Protein AF-A0A1B9YKZ1-F1 (afdb_monomer_lite)

Radius of gyration: 21.87 Å; chains: 1; bounding box: 63×49×48 Å

Foldseek 3Di:
DDPPPVVVVLLVQLVVVCVVVVHDSQVSQQVVCVVQVHRGNVRVVVVVVVVDDDDPCSCPDSPPVVVPVPLQDDQPDWDWDWDDDPNWIWIWTQHPLKIWIDGDFKIWTDDLFPLDDIDIGGGDPPDLCVDPVSVVVSVVVRVVSSVSSNVVLDVLLDCQQQPQDPVQWHAQSPPGDIAQWKAFQPPRDIDGSNVCNNGVNADSPPRHHSVRIDRDNPVPPD

pLDDT: mean 83.3, std 17.06, range [26.33, 98.25]

Secondary structure (DSSP, 8-state):
-----HHHHHHHHHHHHHHHHT--HHHHHHHHHHHTT-SSHHHHHHHHHTT----TTSS--SS-------TT--TT--EEEEEEETTEEEEEEEETTEEEEEETTEEEEE-S-TTSPPEEEE-SSS-GGGSHHHHHHHHHHHHHHHHHHHHHHHHHH-HHHHS--TTS-EE-TTT--EESEEEETTT--EEEHHHHHHTTT--TTT---GGGEESS-GGG--

Structure (mmCIF, N/CA/C/O backbone):
data_AF-A0A1B9YKZ1-F1
#
_entry.id   AF-A0A1B9YKZ1-F1
#
loop_
_atom_site.group_PDB
_atom_site.id
_atom_site.type_symbol
_atom_site.label_atom_id
_atom_site.label_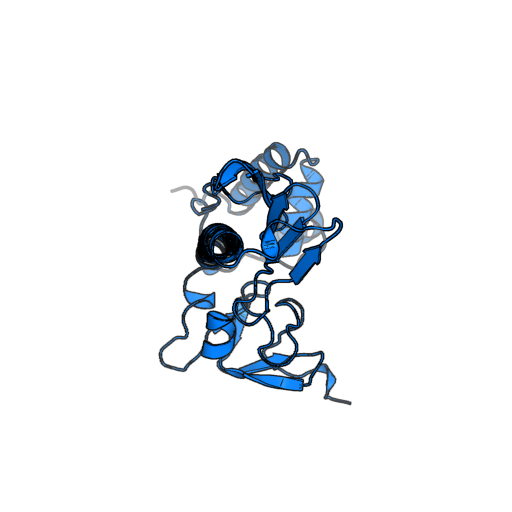alt_id
_atom_site.label_comp_id
_atom_site.label_asym_id
_atom_site.label_entity_id
_atom_site.label_seq_id
_atom_site.pdbx_PDB_ins_code
_atom_site.Cartn_x
_atom_site.Cartn_y
_atom_site.Cartn_z
_atom_site.occupancy
_atom_site.B_iso_or_equiv
_atom_site.auth_seq_id
_atom_site.auth_comp_id
_atom_site.auth_asym_id
_atom_site.auth_atom_id
_atom_site.pdbx_PDB_model_num
ATOM 1 N N . MET A 1 1 ? 38.063 23.589 -12.773 1.00 26.33 1 MET A N 1
ATOM 2 C CA . MET A 1 1 ? 36.797 22.889 -13.074 1.00 26.33 1 MET A CA 1
ATOM 3 C C . MET A 1 1 ? 36.966 21.461 -12.601 1.00 26.33 1 MET A C 1
ATOM 5 O O . MET A 1 1 ? 37.478 20.626 -13.330 1.00 26.33 1 MET A O 1
ATOM 9 N N . THR A 1 2 ? 36.738 21.237 -11.313 1.00 31.12 2 THR A N 1
ATOM 10 C CA . THR A 1 2 ? 37.062 19.976 -10.645 1.00 31.12 2 THR A CA 1
ATOM 11 C C . THR A 1 2 ? 35.900 19.015 -10.807 1.00 31.12 2 THR A C 1
ATOM 13 O O . THR A 1 2 ? 34.823 19.263 -10.279 1.00 31.12 2 THR A O 1
ATOM 16 N N . ILE A 1 3 ? 36.143 17.939 -11.555 1.00 39.84 3 ILE A N 1
ATOM 17 C CA . ILE A 1 3 ? 35.373 16.697 -11.507 1.00 39.84 3 ILE A CA 1
ATOM 18 C C . ILE A 1 3 ? 35.440 16.240 -10.049 1.00 39.84 3 ILE A C 1
ATOM 20 O O . ILE A 1 3 ? 36.450 15.697 -9.600 1.00 39.84 3 ILE A O 1
ATOM 24 N N . GLN A 1 4 ? 34.419 16.598 -9.276 1.00 47.41 4 GLN A N 1
ATOM 25 C CA . GLN A 1 4 ? 34.206 16.075 -7.938 1.00 47.41 4 GLN A CA 1
ATOM 26 C C . GLN A 1 4 ? 34.069 14.557 -8.125 1.00 47.41 4 GLN A C 1
ATOM 28 O O . GLN A 1 4 ? 33.213 14.097 -8.871 1.00 47.41 4 GLN A O 1
ATOM 33 N N . ASN A 1 5 ? 35.010 13.795 -7.580 1.00 70.38 5 ASN A N 1
ATOM 34 C CA . ASN A 1 5 ? 35.135 12.363 -7.825 1.00 70.38 5 ASN A CA 1
ATOM 35 C C . ASN A 1 5 ? 33.859 11.657 -7.324 1.00 70.38 5 ASN A C 1
ATOM 37 O O . ASN A 1 5 ? 33.583 11.717 -6.130 1.00 70.38 5 ASN A O 1
ATOM 41 N N . GLU A 1 6 ? 33.082 11.002 -8.193 1.00 71.75 6 GLU A N 1
ATOM 42 C CA . GLU A 1 6 ? 31.818 10.306 -7.839 1.00 71.75 6 GLU A CA 1
ATOM 43 C C . GLU A 1 6 ? 32.036 9.299 -6.690 1.00 71.75 6 GLU A C 1
ATOM 45 O O . GLU A 1 6 ? 31.176 9.044 -5.847 1.00 71.75 6 GLU A O 1
ATOM 50 N N . LEU A 1 7 ? 33.260 8.783 -6.579 1.00 78.75 7 LEU A N 1
ATOM 51 C CA . LEU A 1 7 ? 33.681 7.916 -5.491 1.00 78.75 7 LEU A CA 1
ATOM 52 C C . LEU A 1 7 ? 33.741 8.628 -4.124 1.00 78.75 7 LEU A C 1
ATOM 54 O O . LEU A 1 7 ? 33.480 8.014 -3.085 1.00 78.75 7 LEU A O 1
ATOM 58 N N . ASP A 1 8 ? 34.062 9.921 -4.098 1.00 77.69 8 ASP A N 1
ATOM 59 C CA . ASP A 1 8 ? 33.980 10.745 -2.891 1.00 77.69 8 ASP A CA 1
ATOM 60 C C . ASP A 1 8 ? 32.525 11.036 -2.504 1.00 77.69 8 ASP A C 1
ATOM 62 O O . ASP A 1 8 ? 32.216 11.090 -1.310 1.00 77.69 8 ASP A O 1
ATOM 66 N N . GLU A 1 9 ? 31.611 11.118 -3.473 1.00 75.56 9 GLU A N 1
ATOM 67 C CA . GLU A 1 9 ? 30.173 11.224 -3.202 1.00 75.56 9 GLU A CA 1
ATOM 68 C C . GLU A 1 9 ? 29.639 9.956 -2.531 1.00 75.56 9 GLU A C 1
ATOM 70 O O . GLU A 1 9 ? 28.981 10.047 -1.491 1.00 75.56 9 GLU A O 1
ATOM 75 N N . PHE A 1 10 ? 30.023 8.768 -3.014 1.00 78.75 10 PHE A N 1
ATOM 76 C CA . PHE A 1 10 ? 29.700 7.502 -2.343 1.00 78.75 10 PHE A CA 1
ATOM 77 C C . PHE A 1 10 ? 30.217 7.455 -0.900 1.00 78.75 10 PHE A C 1
ATOM 79 O O . PHE A 1 10 ? 29.511 7.013 0.010 1.00 78.75 10 PHE A O 1
ATOM 86 N N . ARG A 1 11 ? 31.426 7.967 -0.639 1.00 82.81 11 ARG A N 1
ATOM 87 C CA . ARG A 1 11 ? 31.975 8.033 0.727 1.00 82.81 11 ARG A CA 1
ATOM 88 C C . ARG A 1 11 ? 31.191 8.991 1.617 1.00 82.81 11 ARG A C 1
ATOM 90 O O . ARG A 1 11 ? 30.938 8.675 2.782 1.00 82.81 11 ARG A O 1
ATOM 97 N N . ILE A 1 12 ? 30.813 10.160 1.103 1.00 78.81 12 ILE A N 1
ATOM 98 C CA . ILE A 1 12 ? 29.974 11.119 1.834 1.00 78.81 12 ILE A CA 1
ATOM 99 C C . ILE A 1 12 ? 28.611 10.488 2.141 1.00 78.81 12 ILE A C 1
ATOM 101 O O . ILE A 1 12 ? 28.133 10.591 3.275 1.00 78.81 12 ILE A O 1
ATOM 105 N N . PHE A 1 13 ? 28.028 9.772 1.181 1.00 76.50 13 PHE A N 1
ATOM 106 C CA . PHE A 1 13 ? 26.761 9.070 1.349 1.00 76.50 13 PHE A CA 1
ATOM 107 C C . PHE A 1 13 ? 26.850 7.976 2.421 1.00 76.50 13 PHE A C 1
ATOM 109 O O . PHE A 1 13 ? 26.060 7.989 3.365 1.00 76.50 13 PHE A O 1
ATOM 116 N N . ALA A 1 14 ? 27.879 7.124 2.393 1.00 77.12 14 ALA A N 1
ATOM 117 C CA . ALA A 1 14 ? 28.092 6.123 3.439 1.00 77.12 14 ALA A CA 1
ATOM 118 C C . ALA A 1 14 ? 28.247 6.739 4.836 1.00 77.12 14 ALA A C 1
ATOM 120 O O . ALA A 1 14 ? 27.839 6.134 5.827 1.00 77.12 14 ALA A O 1
ATOM 121 N N . LYS A 1 15 ? 28.835 7.940 4.958 1.00 78.25 15 LYS A N 1
ATOM 122 C CA . LYS A 1 15 ? 28.921 8.640 6.254 1.00 78.25 15 LYS A CA 1
ATOM 123 C C . LYS A 1 15 ? 27.542 9.075 6.743 1.00 78.25 15 LYS A C 1
ATOM 125 O O . LYS A 1 15 ? 27.259 8.944 7.932 1.00 78.25 15 LYS A O 1
ATOM 130 N N . ARG A 1 16 ? 26.690 9.589 5.852 1.00 74.62 16 ARG A N 1
ATOM 131 C CA . ARG A 1 16 ? 25.313 9.986 6.190 1.00 74.62 16 ARG A CA 1
ATOM 132 C C . ARG A 1 16 ? 24.465 8.768 6.564 1.00 74.62 16 ARG A C 1
ATOM 134 O O . ARG A 1 16 ? 23.841 8.783 7.621 1.00 74.62 16 ARG A O 1
ATOM 141 N N . LEU A 1 17 ? 24.524 7.704 5.763 1.00 70.56 17 LEU A N 1
ATOM 142 C CA . LEU A 1 17 ? 23.815 6.444 6.003 1.00 70.56 17 LEU A CA 1
ATOM 143 C C . LEU A 1 17 ? 24.227 5.806 7.340 1.00 70.56 17 LEU A C 1
ATOM 145 O O . LEU A 1 17 ? 23.373 5.456 8.148 1.00 70.56 17 LEU A O 1
ATOM 149 N N . SER A 1 18 ? 25.535 5.750 7.614 1.00 74.25 18 SER A N 1
ATOM 150 C CA . SER A 1 18 ? 26.086 5.252 8.881 1.00 74.25 18 SER A CA 1
ATOM 151 C C . SER A 1 18 ? 25.550 6.006 10.097 1.00 74.25 18 SER A C 1
ATOM 153 O O . SER A 1 18 ? 25.137 5.382 11.069 1.00 74.25 18 SER A O 1
ATOM 155 N N . ARG A 1 19 ? 25.494 7.343 10.035 1.00 70.31 19 ARG A N 1
ATOM 156 C CA . ARG A 1 19 ? 24.955 8.168 11.129 1.00 70.31 19 ARG A CA 1
ATOM 157 C C . ARG A 1 19 ? 23.455 7.973 11.317 1.00 70.31 19 ARG A C 1
ATOM 159 O O . ARG A 1 19 ? 23.006 7.875 12.452 1.00 70.31 19 ARG A O 1
ATOM 166 N N . LYS A 1 20 ? 22.699 7.923 10.218 1.00 68.06 20 LYS A N 1
ATOM 167 C CA . LYS A 1 20 ? 21.236 7.804 10.241 1.00 68.06 20 LYS A CA 1
ATOM 168 C C . LYS A 1 20 ? 20.777 6.464 10.814 1.00 68.06 20 LYS A C 1
ATOM 170 O O . LYS A 1 20 ? 19.874 6.444 11.637 1.00 68.06 20 LYS A O 1
ATOM 175 N N . HIS A 1 21 ? 21.414 5.372 10.400 1.00 62.75 21 HIS A N 1
ATOM 176 C CA . HIS A 1 21 ? 21.014 4.012 10.778 1.00 62.75 21 HIS A CA 1
ATOM 177 C C . HIS A 1 21 ? 21.855 3.419 11.915 1.00 62.75 21 HIS A C 1
ATOM 179 O O . HIS A 1 21 ? 21.726 2.240 12.214 1.00 62.75 21 HIS A O 1
ATOM 185 N N . GLN A 1 22 ? 22.750 4.209 12.520 1.00 79.38 22 GLN A N 1
ATOM 186 C CA . GLN A 1 22 ? 23.675 3.766 13.573 1.00 79.38 22 GLN A CA 1
ATOM 187 C C . GLN A 1 22 ? 24.490 2.506 13.212 1.00 79.38 22 GLN A C 1
ATOM 189 O O . GLN A 1 22 ? 24.912 1.746 14.081 1.00 79.38 22 GLN A O 1
ATOM 194 N N . ILE A 1 23 ? 24.760 2.298 11.921 1.00 71.94 23 ILE A N 1
ATOM 195 C CA . ILE A 1 23 ? 25.585 1.191 11.419 1.00 71.94 23 ILE A CA 1
ATOM 196 C C . ILE A 1 23 ? 27.037 1.629 11.259 1.00 71.94 23 ILE A C 1
ATOM 198 O O . ILE A 1 23 ? 27.337 2.819 11.101 1.00 71.94 23 ILE A O 1
ATOM 202 N N . ARG A 1 24 ? 27.973 0.674 11.249 1.00 84.75 24 ARG A N 1
ATOM 203 C CA . ARG A 1 24 ? 29.390 0.998 11.048 1.00 84.75 24 ARG A CA 1
ATOM 204 C C . ARG A 1 24 ? 29.579 1.534 9.630 1.00 84.75 24 ARG A C 1
ATOM 206 O O . ARG A 1 24 ? 28.964 1.071 8.676 1.00 84.75 24 ARG A O 1
ATOM 213 N N . HIS A 1 25 ? 30.479 2.500 9.477 1.00 83.44 25 HIS A N 1
ATOM 214 C CA . HIS A 1 25 ? 30.706 3.154 8.187 1.00 83.44 25 HIS A CA 1
ATOM 215 C C . HIS A 1 25 ? 31.107 2.182 7.063 1.00 83.44 25 HIS A C 1
ATOM 217 O O . HIS A 1 25 ? 30.741 2.404 5.914 1.00 83.44 25 HIS A O 1
ATOM 223 N N . HIS A 1 26 ? 31.809 1.090 7.381 1.00 84.12 26 HIS A N 1
ATOM 224 C CA . HIS A 1 26 ? 32.141 0.072 6.382 1.00 84.12 26 HIS A CA 1
ATOM 225 C C . HIS A 1 26 ? 30.919 -0.735 5.923 1.00 84.12 26 HIS A C 1
ATOM 227 O O . HIS A 1 26 ? 30.807 -1.000 4.732 1.00 84.12 26 HIS A O 1
ATOM 233 N N . ASP A 1 27 ? 29.977 -1.046 6.822 1.00 73.94 27 ASP A N 1
ATOM 234 C CA . ASP A 1 27 ? 28.722 -1.714 6.456 1.00 73.94 27 ASP A CA 1
ATOM 235 C C . ASP A 1 27 ? 27.918 -0.814 5.499 1.00 73.94 27 ASP A C 1
ATOM 237 O O . ASP A 1 27 ? 27.389 -1.270 4.488 1.00 73.94 27 ASP A O 1
ATOM 241 N N . ALA A 1 28 ? 27.906 0.498 5.763 1.00 75.31 28 ALA A N 1
ATOM 242 C CA . ALA A 1 28 ? 27.285 1.484 4.882 1.00 75.31 28 ALA A CA 1
ATOM 243 C C . ALA A 1 28 ? 27.942 1.548 3.489 1.00 75.31 28 ALA A C 1
ATOM 245 O O . ALA A 1 28 ? 27.244 1.701 2.490 1.00 75.31 28 ALA A O 1
ATOM 246 N N . LEU A 1 29 ? 29.269 1.409 3.401 1.00 84.50 29 LEU A N 1
ATOM 247 C CA . LEU A 1 29 ? 29.986 1.344 2.121 1.00 84.50 29 LEU A CA 1
ATOM 248 C C . LEU A 1 29 ? 29.679 0.051 1.349 1.00 84.50 29 LEU A C 1
ATOM 250 O O . LEU A 1 29 ? 29.558 0.080 0.124 1.00 84.50 29 LEU A O 1
ATOM 254 N N . ASP A 1 30 ? 29.520 -1.072 2.047 1.00 81.38 30 ASP A N 1
ATOM 255 C CA . ASP A 1 30 ? 29.166 -2.350 1.426 1.00 81.38 30 ASP A CA 1
ATOM 256 C C . ASP A 1 30 ? 27.731 -2.357 0.889 1.00 81.38 30 ASP A C 1
ATOM 258 O O . ASP A 1 30 ? 27.485 -2.922 -0.176 1.00 81.38 30 ASP A O 1
ATOM 262 N N . ILE A 1 31 ? 26.796 -1.681 1.566 1.00 77.31 31 ILE A N 1
ATOM 263 C CA . ILE A 1 31 ? 25.427 -1.478 1.066 1.00 77.31 31 ILE A CA 1
ATOM 264 C C . ILE A 1 31 ? 25.449 -0.748 -0.282 1.00 77.31 31 ILE A C 1
ATOM 266 O O . ILE A 1 31 ? 24.836 -1.216 -1.241 1.00 77.31 31 ILE A O 1
ATOM 270 N N . ILE A 1 32 ? 26.204 0.351 -0.381 1.00 81.44 32 ILE A N 1
ATOM 271 C CA . ILE A 1 32 ? 26.357 1.111 -1.634 1.00 81.44 32 ILE A CA 1
ATOM 272 C C . ILE A 1 32 ? 26.945 0.229 -2.731 1.00 81.44 32 ILE A C 1
ATOM 274 O O . ILE A 1 32 ? 26.461 0.231 -3.860 1.00 81.44 32 ILE A O 1
ATOM 278 N N . ALA A 1 33 ? 27.980 -0.547 -2.401 1.00 81.25 33 ALA A N 1
ATOM 279 C CA . ALA A 1 33 ? 28.619 -1.427 -3.366 1.00 81.25 33 ALA A CA 1
ATOM 280 C C . ALA A 1 33 ? 27.630 -2.444 -3.948 1.00 81.25 33 ALA A C 1
ATOM 282 O O . ALA A 1 33 ? 27.581 -2.612 -5.165 1.00 81.25 33 ALA A O 1
ATOM 283 N N . ARG A 1 34 ? 26.795 -3.053 -3.098 1.00 78.94 34 ARG A N 1
ATOM 284 C CA . ARG A 1 34 ? 25.776 -4.030 -3.516 1.00 78.94 34 ARG A CA 1
ATOM 285 C C . ARG A 1 34 ? 24.695 -3.413 -4.387 1.00 78.94 34 ARG A C 1
ATOM 287 O O . ARG A 1 34 ? 24.308 -4.029 -5.373 1.00 78.94 34 ARG A O 1
ATOM 294 N N . GLN A 1 35 ? 24.265 -2.190 -4.078 1.00 75.56 35 GLN A N 1
ATOM 295 C CA . GLN A 1 35 ? 23.324 -1.445 -4.923 1.00 75.56 35 GLN A CA 1
ATOM 296 C C . GLN A 1 35 ? 23.880 -1.180 -6.327 1.00 75.56 35 GLN A C 1
ATOM 298 O O . GLN A 1 35 ? 23.115 -1.116 -7.282 1.00 75.56 35 GLN A O 1
ATOM 303 N N . LYS A 1 36 ? 25.205 -1.072 -6.464 1.00 79.00 36 LYS A N 1
ATOM 304 C CA . LYS A 1 36 ? 25.900 -0.940 -7.753 1.00 79.00 36 LYS A CA 1
ATOM 305 C C . LYS A 1 36 ? 26.356 -2.282 -8.343 1.00 79.00 36 LYS A C 1
ATOM 307 O O . LYS A 1 36 ? 27.193 -2.310 -9.236 1.00 79.00 36 LYS A O 1
ATOM 312 N N . GLY A 1 37 ? 25.830 -3.403 -7.846 1.00 79.94 37 GLY A N 1
ATOM 313 C CA . GLY A 1 37 ? 26.121 -4.739 -8.375 1.00 79.94 37 GLY A CA 1
ATOM 314 C C . GLY A 1 37 ? 27.470 -5.328 -7.946 1.00 79.94 37 GLY A C 1
ATOM 315 O O . GLY A 1 37 ? 27.906 -6.333 -8.504 1.00 79.94 37 GLY A O 1
ATOM 316 N N . HIS A 1 38 ? 28.141 -4.747 -6.947 1.00 84.94 38 HIS A N 1
ATOM 317 C CA . HIS A 1 38 ? 29.410 -5.242 -6.412 1.00 84.94 38 HIS A CA 1
ATOM 318 C C . HIS A 1 38 ? 29.236 -5.894 -5.029 1.00 84.94 38 HIS A C 1
ATOM 320 O O . HIS A 1 38 ? 28.499 -5.390 -4.189 1.00 84.94 38 HIS A O 1
ATOM 326 N N . PRO A 1 39 ? 29.958 -6.981 -4.709 1.00 82.31 39 PRO A N 1
ATOM 327 C CA . PRO A 1 39 ? 29.724 -7.735 -3.470 1.00 82.31 39 PRO A CA 1
ATOM 328 C C . PRO A 1 39 ? 30.046 -6.956 -2.177 1.00 82.31 39 PRO A C 1
ATOM 330 O O . PRO A 1 39 ? 29.414 -7.184 -1.142 1.00 82.31 39 PRO A O 1
ATOM 333 N N . HIS A 1 40 ? 31.032 -6.055 -2.228 1.00 89.75 40 HIS A N 1
ATOM 334 C CA . HIS A 1 40 ? 31.483 -5.214 -1.113 1.00 89.75 40 HIS A CA 1
ATOM 335 C C . HIS A 1 40 ? 32.314 -4.029 -1.637 1.00 89.75 40 HIS A C 1
ATOM 337 O O . HIS A 1 40 ? 32.805 -4.053 -2.771 1.00 89.75 40 HIS A O 1
ATOM 343 N N . TRP A 1 41 ? 32.559 -3.018 -0.802 1.00 90.56 41 TRP A N 1
ATOM 344 C CA . TRP A 1 41 ? 33.227 -1.765 -1.175 1.00 90.56 41 TRP A CA 1
ATOM 345 C C . TRP A 1 41 ? 34.582 -1.972 -1.855 1.00 90.56 41 TRP A C 1
ATOM 347 O O . TRP A 1 41 ? 34.890 -1.344 -2.864 1.00 90.56 41 TRP A O 1
ATOM 357 N N . LYS A 1 42 ? 35.387 -2.923 -1.368 1.00 93.38 42 LYS A N 1
ATOM 358 C CA . LYS A 1 42 ? 36.687 -3.246 -1.983 1.00 93.38 42 LYS A CA 1
ATOM 359 C C . LYS A 1 42 ? 36.567 -3.764 -3.428 1.00 93.38 42 LYS A C 1
ATOM 361 O O . LYS A 1 42 ? 37.468 -3.528 -4.226 1.00 93.38 42 LYS A O 1
ATOM 366 N N . ALA A 1 43 ? 35.483 -4.464 -3.768 1.00 91.19 43 ALA A N 1
ATOM 367 C CA . ALA A 1 43 ? 35.250 -4.953 -5.125 1.00 91.19 43 ALA A CA 1
ATOM 368 C C . ALA A 1 43 ? 34.817 -3.812 -6.051 1.00 91.19 43 ALA A C 1
ATOM 370 O O . ALA A 1 43 ? 35.303 -3.749 -7.175 1.00 91.19 43 ALA A O 1
ATOM 371 N N . LEU A 1 44 ? 34.003 -2.877 -5.546 1.00 89.19 44 LEU A N 1
ATOM 372 C CA . LEU A 1 44 ? 33.664 -1.638 -6.251 1.00 89.19 44 LEU A CA 1
ATOM 373 C C . LEU A 1 44 ? 34.913 -0.788 -6.506 1.00 89.19 44 LEU A C 1
ATOM 375 O O . LEU A 1 44 ? 35.140 -0.379 -7.634 1.00 89.19 44 LEU A O 1
ATOM 379 N N . MET A 1 45 ? 35.770 -0.585 -5.500 1.00 92.06 45 MET A N 1
ATOM 380 C CA . MET A 1 45 ? 37.046 0.131 -5.667 1.00 92.06 45 MET A CA 1
ATOM 381 C C . MET A 1 45 ? 37.926 -0.518 -6.746 1.00 92.06 45 MET A C 1
ATOM 383 O O . MET A 1 45 ? 38.475 0.171 -7.596 1.00 92.06 45 MET A O 1
ATOM 387 N N . LYS A 1 46 ? 38.024 -1.854 -6.757 1.00 92.31 46 LYS A N 1
ATOM 388 C CA . LYS A 1 46 ? 38.782 -2.578 -7.786 1.00 92.31 46 LYS A CA 1
ATOM 389 C C . LYS A 1 46 ? 38.168 -2.402 -9.178 1.00 92.31 46 LYS A C 1
ATOM 391 O O . LYS A 1 46 ? 38.907 -2.218 -10.137 1.00 92.31 46 LYS A O 1
ATOM 396 N N . ALA A 1 47 ? 36.842 -2.463 -9.294 1.00 88.94 47 ALA A N 1
ATOM 397 C CA . ALA A 1 47 ? 36.148 -2.222 -10.555 1.00 88.94 47 ALA A CA 1
ATOM 398 C C . ALA A 1 47 ? 36.356 -0.776 -11.034 1.00 88.94 47 ALA A C 1
ATOM 400 O O . ALA A 1 47 ? 36.630 -0.547 -12.210 1.00 88.94 47 ALA A O 1
ATOM 401 N N . TRP A 1 48 ? 36.312 0.188 -10.114 1.00 89.50 48 TRP A N 1
ATOM 402 C CA . TRP A 1 48 ? 36.599 1.595 -10.375 1.00 89.50 48 TRP A CA 1
ATOM 403 C C . TRP A 1 48 ? 38.010 1.799 -10.939 1.00 89.50 48 TRP A C 1
ATOM 405 O O . TRP A 1 48 ? 38.182 2.484 -11.952 1.00 89.50 48 TRP A O 1
ATOM 415 N N . ASP A 1 49 ? 39.015 1.160 -10.334 1.00 89.00 49 ASP A N 1
ATOM 416 C CA . ASP A 1 49 ? 40.397 1.172 -10.828 1.00 89.00 49 ASP A CA 1
ATOM 417 C C . ASP A 1 49 ? 40.520 0.502 -12.211 1.00 89.00 49 ASP A C 1
ATOM 419 O O . ASP A 1 49 ? 41.378 0.870 -13.011 1.00 89.00 49 ASP A O 1
ATOM 423 N N . GLN A 1 50 ? 39.631 -0.446 -12.523 1.00 91.06 50 GLN A N 1
ATOM 424 C CA . GLN A 1 50 ? 39.523 -1.120 -13.823 1.00 91.06 50 GLN A CA 1
ATOM 425 C C . GLN A 1 50 ? 38.693 -0.340 -14.858 1.00 91.06 50 GLN A C 1
ATOM 427 O O . GLN A 1 50 ? 38.453 -0.842 -15.953 1.00 91.06 50 GLN A O 1
ATOM 432 N N . GLY A 1 51 ? 38.280 0.890 -14.539 1.00 85.38 51 GLY A N 1
ATOM 433 C CA . GLY A 1 51 ? 37.574 1.778 -15.463 1.00 85.38 51 GLY A CA 1
ATOM 434 C C . GLY A 1 51 ? 36.051 1.691 -15.397 1.00 85.38 51 GLY A C 1
ATOM 435 O O . GLY A 1 51 ? 35.390 2.403 -16.148 1.00 85.38 51 GLY A O 1
ATOM 436 N N . TRP A 1 52 ? 35.484 0.887 -14.491 1.00 88.56 52 TRP A N 1
ATOM 437 C CA . TRP A 1 52 ? 34.049 0.936 -14.218 1.00 88.56 52 TRP A CA 1
ATOM 438 C C . TRP A 1 52 ? 33.669 2.325 -13.704 1.00 88.56 52 TRP A C 1
ATOM 440 O O . TRP A 1 52 ? 34.330 2.877 -12.818 1.00 88.56 52 TRP A O 1
ATOM 450 N N . ARG A 1 53 ? 32.599 2.887 -14.252 1.00 84.50 53 ARG A N 1
ATOM 451 C CA . ARG A 1 53 ? 31.971 4.116 -13.775 1.00 84.50 53 ARG A CA 1
ATOM 452 C C . ARG A 1 53 ? 30.474 3.851 -13.631 1.00 84.50 53 ARG A C 1
ATOM 454 O O . ARG A 1 53 ? 29.954 3.032 -14.390 1.00 84.50 53 ARG A O 1
ATOM 461 N N . PRO A 1 54 ? 29.803 4.480 -12.656 1.00 74.12 54 PRO A N 1
ATOM 462 C CA . PRO A 1 54 ? 28.350 4.417 -12.567 1.00 74.12 54 PRO A CA 1
ATOM 463 C C . PRO A 1 54 ? 27.720 4.971 -13.854 1.00 74.12 54 PRO A C 1
ATOM 465 O O . PRO A 1 54 ? 28.302 5.841 -14.504 1.00 74.12 54 PRO A O 1
ATOM 468 N N . GLU A 1 55 ? 26.538 4.483 -14.230 1.00 65.50 55 GLU A N 1
ATOM 469 C CA . GLU A 1 55 ? 25.810 5.055 -15.365 1.00 65.50 55 GLU A CA 1
ATOM 470 C C . GLU A 1 55 ? 25.438 6.531 -15.095 1.00 65.50 55 GLU A C 1
ATOM 472 O O . GLU A 1 55 ? 25.234 6.927 -13.947 1.00 65.50 55 GLU A O 1
ATOM 477 N N . PRO A 1 56 ? 25.273 7.392 -16.112 1.00 54.81 56 PRO A N 1
ATOM 478 C CA . PRO A 1 56 ? 24.916 8.800 -15.895 1.00 54.81 56 PRO A CA 1
ATOM 479 C C . PRO A 1 56 ? 23.603 9.001 -15.114 1.00 54.81 56 PRO A C 1
ATOM 481 O O . PRO A 1 56 ? 23.429 10.01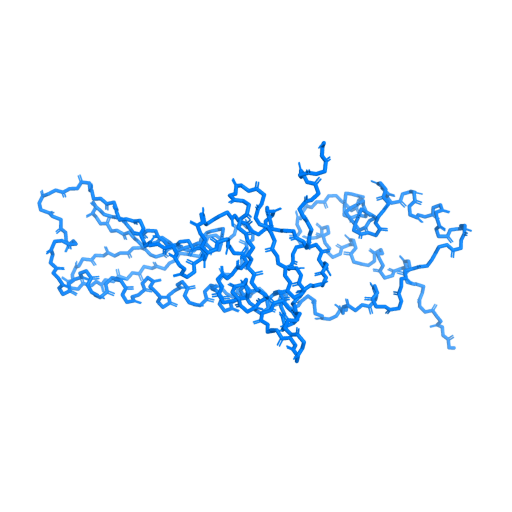1 -14.439 1.00 54.81 56 PRO A O 1
ATOM 484 N N . TRP A 1 57 ? 22.685 8.029 -15.177 1.00 50.47 57 TRP A N 1
ATOM 485 C CA . TRP A 1 57 ? 21.448 7.989 -14.386 1.00 50.47 57 TRP A CA 1
ATOM 486 C C . TRP A 1 57 ? 21.586 7.241 -13.049 1.00 50.47 57 TRP A C 1
ATOM 488 O O . TRP A 1 57 ? 20.666 7.273 -12.237 1.00 50.47 57 TRP A O 1
ATOM 498 N N . ASP A 1 58 ? 22.721 6.582 -12.790 1.00 50.50 58 ASP A N 1
ATOM 499 C CA . ASP A 1 58 ? 23.079 6.059 -11.463 1.00 50.50 58 ASP A CA 1
ATOM 500 C C . ASP A 1 58 ? 23.465 7.175 -10.481 1.00 50.50 58 ASP A C 1
ATOM 502 O O . ASP A 1 58 ? 23.599 6.901 -9.279 1.00 50.50 58 ASP A O 1
ATOM 506 N N . VAL A 1 59 ? 23.632 8.398 -11.001 1.00 51.03 59 VAL A N 1
ATOM 507 C CA . VAL A 1 59 ? 23.850 9.657 -10.282 1.00 51.03 59 VAL A CA 1
ATOM 508 C C . VAL A 1 59 ? 22.588 10.534 -10.382 1.00 51.03 59 VAL A C 1
ATOM 510 O O . VAL A 1 59 ? 22.612 11.655 -10.875 1.00 51.03 59 VAL A O 1
ATOM 513 N N . VAL A 1 60 ? 21.440 10.013 -9.945 1.00 40.44 60 VAL A N 1
ATOM 514 C CA . VAL A 1 60 ? 20.188 10.772 -9.746 1.00 40.44 60 VAL A CA 1
ATOM 515 C C . VAL A 1 60 ? 19.557 10.222 -8.460 1.00 40.44 60 VAL A C 1
ATOM 517 O O . VAL A 1 60 ? 19.382 9.015 -8.355 1.00 40.44 60 VAL A O 1
ATOM 520 N N . ASP A 1 61 ? 19.241 10.963 -7.401 1.00 45.06 61 ASP A N 1
ATOM 521 C CA . ASP A 1 61 ? 19.273 12.392 -7.102 1.00 45.06 61 ASP A CA 1
ATOM 522 C C . ASP A 1 61 ? 19.772 12.534 -5.645 1.00 45.06 61 ASP A C 1
ATOM 524 O O . ASP A 1 61 ? 19.228 11.962 -4.699 1.00 45.06 61 ASP A O 1
ATOM 528 N N . ILE A 1 62 ? 20.872 13.267 -5.477 1.00 47.03 62 ILE A N 1
ATOM 529 C CA . ILE A 1 62 ? 21.639 13.410 -4.229 1.00 47.03 62 ILE A CA 1
ATOM 530 C C . ILE A 1 62 ? 20.963 14.414 -3.262 1.00 47.03 62 ILE A C 1
ATOM 532 O O . ILE A 1 62 ? 21.388 14.551 -2.109 1.00 47.03 62 ILE A O 1
ATOM 536 N N . ASN A 1 63 ? 19.871 15.060 -3.691 1.00 38.56 63 ASN A N 1
ATOM 537 C CA . ASN A 1 63 ? 18.955 15.839 -2.855 1.00 38.56 63 ASN A CA 1
ATOM 538 C C . ASN A 1 63 ? 17.568 15.197 -2.687 1.00 38.56 63 ASN A C 1
ATOM 540 O O . ASN A 1 63 ? 16.860 15.573 -1.755 1.00 38.56 63 ASN A O 1
ATOM 544 N N . GLU A 1 64 ? 17.208 14.188 -3.480 1.00 40.84 64 GLU A N 1
ATOM 545 C CA . GLU A 1 64 ? 16.010 13.372 -3.255 1.00 40.84 64 GLU A CA 1
ATOM 546 C C . GLU A 1 64 ? 16.329 12.048 -2.543 1.00 40.84 64 GLU A C 1
ATOM 548 O O . GLU A 1 64 ? 15.739 11.003 -2.807 1.00 40.84 64 GLU A O 1
ATOM 553 N N . SER A 1 65 ? 17.056 12.127 -1.422 1.00 36.41 65 SER A N 1
ATOM 554 C CA . SER A 1 65 ? 16.419 11.528 -0.244 1.00 36.41 65 SER A CA 1
ATOM 555 C C . SER A 1 65 ? 15.205 12.394 0.108 1.00 36.41 65 SER A C 1
ATOM 557 O O . SER A 1 65 ? 15.163 13.031 1.155 1.00 36.41 65 SER A O 1
ATOM 559 N N . SER A 1 66 ? 14.193 12.403 -0.757 1.00 34.91 66 SER A N 1
ATOM 560 C CA . SER A 1 66 ? 12.839 12.780 -0.401 1.00 34.91 66 SER A CA 1
ATOM 561 C C . SER A 1 66 ? 12.196 11.672 0.443 1.00 34.91 66 SER A C 1
ATOM 563 O O . SER A 1 66 ? 10.991 11.675 0.619 1.00 34.91 66 SER A O 1
ATOM 565 N N . ILE A 1 67 ? 13.006 10.916 1.204 1.00 38.59 67 ILE A N 1
ATOM 566 C CA . ILE A 1 67 ? 12.792 10.866 2.655 1.00 38.59 67 ILE A CA 1
ATOM 567 C C . ILE A 1 67 ? 12.911 12.300 3.219 1.00 38.59 67 ILE A C 1
ATOM 569 O O . ILE A 1 67 ? 13.739 12.605 4.079 1.00 38.59 67 ILE A O 1
ATOM 573 N N . ILE A 1 68 ? 11.988 13.178 2.811 1.00 36.75 68 ILE A N 1
ATOM 574 C CA . ILE A 1 68 ? 11.224 13.878 3.828 1.00 36.75 68 ILE A CA 1
ATOM 575 C C . ILE A 1 68 ? 10.803 12.706 4.696 1.00 36.75 68 ILE A C 1
ATOM 577 O O . ILE A 1 68 ? 10.114 11.830 4.178 1.00 36.75 68 ILE A O 1
ATOM 581 N N . GLU A 1 69 ? 11.347 12.569 5.911 1.00 37.06 69 GLU A N 1
ATOM 582 C CA . GLU A 1 69 ? 10.734 11.642 6.855 1.00 37.06 69 GLU A CA 1
ATOM 583 C C . GLU A 1 69 ? 9.269 12.023 6.803 1.00 37.06 69 GLU A C 1
ATOM 585 O O . GLU A 1 69 ? 8.899 13.115 7.246 1.00 37.06 69 GLU A O 1
ATOM 590 N N . SER A 1 70 ? 8.462 11.200 6.127 1.00 40.41 70 SER A N 1
ATOM 591 C CA . SER A 1 70 ? 7.043 11.412 6.170 1.00 40.41 70 SER A CA 1
ATOM 592 C C . SER A 1 70 ? 6.777 11.412 7.666 1.00 40.41 70 SER A C 1
ATOM 594 O O . SER A 1 70 ? 7.270 10.510 8.357 1.00 40.41 70 SER A O 1
ATOM 596 N N . PRO A 1 71 ? 6.025 12.379 8.207 1.00 47.72 71 PRO A N 1
ATOM 597 C CA . PRO A 1 71 ? 5.613 12.317 9.602 1.00 47.72 71 PRO A CA 1
ATOM 598 C C . PRO A 1 71 ? 4.868 11.007 9.933 1.00 47.72 71 PRO A C 1
ATOM 600 O O . PRO A 1 71 ? 4.415 10.842 11.061 1.00 47.72 71 PRO A O 1
ATOM 603 N N . ILE A 1 72 ? 4.655 10.143 8.931 1.00 46.00 72 ILE A N 1
ATOM 604 C CA . ILE A 1 72 ? 4.002 8.845 8.923 1.00 46.00 72 ILE A CA 1
ATOM 605 C C . ILE A 1 72 ? 4.999 7.670 8.738 1.00 46.00 72 ILE A C 1
ATOM 607 O O . ILE A 1 72 ? 4.723 6.605 9.272 1.00 46.00 72 ILE A O 1
ATOM 611 N N . ARG A 1 73 ? 6.153 7.825 8.052 1.00 45.75 73 ARG A N 1
ATOM 612 C CA . ARG A 1 73 ? 7.006 6.698 7.591 1.00 45.75 73 AR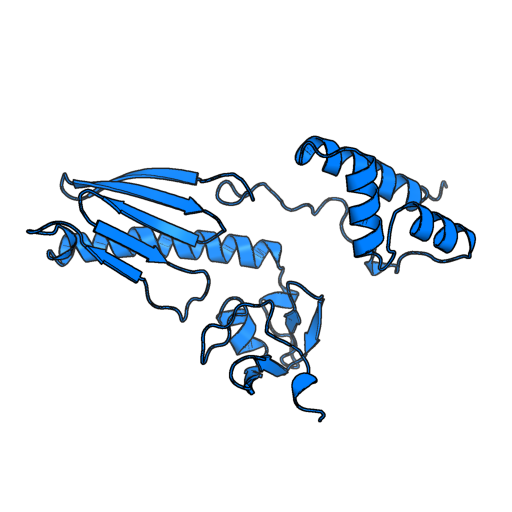G A CA 1
ATOM 613 C C . ARG A 1 73 ? 8.412 6.677 8.207 1.00 45.75 73 ARG A C 1
ATOM 615 O O . ARG A 1 73 ? 9.189 7.618 8.044 1.00 45.75 73 ARG A O 1
ATOM 622 N N . GLY A 1 74 ? 8.776 5.554 8.831 1.00 45.06 74 GLY A N 1
ATOM 623 C CA . GLY A 1 74 ? 10.141 5.226 9.255 1.00 45.06 74 GLY A CA 1
ATOM 624 C C . GLY A 1 74 ? 10.268 3.747 9.632 1.00 45.06 74 GLY A C 1
ATOM 625 O O . GLY A 1 74 ? 9.399 3.222 10.315 1.00 45.06 74 GLY A O 1
ATOM 626 N N . PHE A 1 75 ? 11.354 3.088 9.210 1.00 39.00 75 PHE A N 1
ATOM 627 C CA . PHE A 1 75 ? 11.567 1.631 9.344 1.00 39.00 75 PHE A CA 1
ATOM 628 C C . PHE A 1 75 ? 11.503 1.112 10.800 1.00 39.00 75 PHE A C 1
ATOM 630 O O . PHE A 1 75 ? 11.211 -0.056 11.010 1.00 39.00 75 PHE A O 1
ATOM 637 N N . ASP A 1 76 ? 11.693 2.002 11.785 1.00 41.59 76 ASP A N 1
ATOM 638 C CA . ASP A 1 76 ? 11.628 1.719 13.230 1.00 41.59 76 ASP A CA 1
ATOM 639 C C . ASP A 1 76 ? 10.671 2.663 13.996 1.00 41.59 76 ASP A C 1
ATOM 641 O O . ASP A 1 76 ? 10.699 2.730 15.226 1.00 41.59 76 ASP A O 1
ATOM 645 N N . LYS A 1 77 ? 9.857 3.465 13.295 1.00 52.38 77 LYS A N 1
ATOM 646 C CA . LYS A 1 77 ? 8.983 4.468 13.923 1.00 52.38 77 LYS A CA 1
ATOM 647 C C . LYS A 1 77 ? 7.529 4.034 13.797 1.00 52.38 77 LYS A C 1
ATOM 649 O O . LYS A 1 77 ? 6.896 4.292 12.780 1.00 52.38 77 LYS A O 1
ATOM 654 N N . VAL A 1 78 ? 6.995 3.429 14.857 1.00 62.38 78 VAL A N 1
ATOM 655 C CA . VAL A 1 78 ? 5.543 3.300 15.013 1.00 62.38 78 VAL A CA 1
ATOM 656 C C . VAL A 1 78 ? 4.993 4.694 15.285 1.00 62.38 78 VAL A C 1
ATOM 658 O O . VAL A 1 78 ? 5.291 5.291 16.324 1.00 62.38 78 VAL A O 1
ATOM 661 N N . LYS A 1 79 ? 4.217 5.244 14.350 1.00 75.94 79 LYS A N 1
ATOM 662 C CA . LYS A 1 79 ? 3.451 6.456 14.635 1.00 75.94 79 LYS A CA 1
ATOM 663 C C . LYS A 1 79 ? 2.168 6.034 15.318 1.00 75.94 79 LYS A C 1
ATOM 665 O O . LYS A 1 79 ? 1.334 5.403 14.681 1.00 75.94 79 LYS A O 1
ATOM 670 N N . THR A 1 80 ? 2.003 6.434 16.570 1.00 85.25 80 THR A N 1
ATOM 671 C CA . THR A 1 80 ? 0.775 6.194 17.323 1.00 85.25 80 THR A CA 1
ATOM 672 C C . THR A 1 80 ? 0.061 7.509 17.595 1.00 85.25 80 THR A C 1
ATOM 674 O O . THR A 1 80 ? 0.677 8.495 17.999 1.00 85.25 80 THR A O 1
ATOM 677 N N . THR A 1 81 ? -1.243 7.514 17.363 1.00 90.75 81 THR A N 1
ATOM 678 C CA . THR A 1 81 ? -2.161 8.595 17.714 1.00 90.75 81 THR A CA 1
ATOM 679 C C . THR A 1 81 ? -3.327 8.016 18.492 1.00 90.75 81 THR A C 1
ATOM 681 O O . THR A 1 81 ? -3.780 6.914 18.195 1.00 90.75 81 THR A O 1
ATOM 684 N N . GLU A 1 82 ? -3.820 8.767 19.462 1.00 94.00 82 GLU A N 1
ATOM 685 C CA . GLU A 1 82 ? -4.967 8.390 20.282 1.00 94.00 82 GLU A CA 1
ATOM 686 C C . GLU A 1 82 ? -6.146 9.298 19.938 1.00 94.00 82 GLU A C 1
ATOM 688 O O . GLU A 1 82 ? -5.963 10.448 19.523 1.00 94.00 82 GLU A O 1
ATOM 693 N N . GLY A 1 83 ? -7.356 8.784 20.107 1.00 94.75 83 GLY A N 1
ATOM 694 C CA . GLY A 1 83 ? -8.577 9.553 19.935 1.00 94.75 83 GLY A CA 1
ATOM 695 C C . GLY A 1 83 ? -9.753 8.903 20.645 1.00 94.75 83 GLY A C 1
ATOM 696 O O . GLY A 1 83 ? -9.602 7.925 21.373 1.00 94.75 83 GLY A O 1
ATOM 697 N N . GLU A 1 84 ? -10.934 9.466 20.432 1.00 96.62 84 GLU A N 1
ATOM 698 C CA . GLU A 1 84 ? -12.171 9.006 21.052 1.00 96.62 84 GLU A CA 1
ATOM 699 C C . GLU A 1 84 ? -13.320 9.106 20.048 1.00 96.62 84 GLU A C 1
ATOM 701 O O . GLU A 1 84 ? -13.423 10.083 19.301 1.00 96.62 84 GLU A O 1
ATOM 706 N N . ILE A 1 85 ? -14.192 8.099 20.036 1.00 94.00 85 ILE A N 1
ATOM 707 C CA . ILE A 1 85 ? -15.430 8.081 19.257 1.00 94.00 85 ILE A CA 1
ATOM 708 C C . ILE A 1 85 ? -16.566 7.727 20.209 1.00 94.00 85 ILE A C 1
ATOM 710 O O . ILE A 1 85 ? -16.567 6.655 20.800 1.00 94.00 85 ILE A O 1
ATOM 714 N N . ALA A 1 86 ? -17.555 8.612 20.345 1.00 91.31 86 ALA A N 1
ATOM 715 C CA . ALA A 1 86 ? -18.732 8.375 21.189 1.00 91.31 86 ALA A CA 1
ATOM 716 C C . ALA A 1 86 ? -18.409 7.949 22.644 1.00 91.31 86 ALA A C 1
ATOM 718 O O . ALA A 1 86 ? -19.155 7.172 23.234 1.00 91.31 86 ALA A O 1
ATOM 719 N N . GLY A 1 87 ? -17.320 8.461 23.231 1.00 91.00 87 GLY A N 1
ATOM 720 C CA . GLY A 1 87 ? -16.872 8.087 24.579 1.00 91.00 87 GLY A CA 1
ATOM 721 C C . GLY A 1 87 ? -15.973 6.849 24.642 1.00 91.00 87 GLY A C 1
ATOM 722 O O . GLY A 1 87 ? -15.444 6.550 25.709 1.00 91.00 87 GLY A O 1
ATOM 723 N N . GLU A 1 88 ? -15.772 6.141 23.528 1.00 91.38 88 GLU A N 1
ATOM 724 C CA . GLU A 1 88 ? -14.892 4.974 23.452 1.00 91.38 88 GLU A CA 1
ATOM 725 C C . GLU A 1 88 ? -13.511 5.388 22.915 1.00 91.38 88 GLU A C 1
ATOM 727 O O . GLU A 1 88 ? -13.409 5.885 21.783 1.00 91.38 88 GLU A O 1
ATOM 732 N N . PRO A 1 89 ? -12.431 5.199 23.692 1.00 94.19 89 PRO A N 1
ATOM 733 C CA . PRO A 1 89 ? -11.086 5.534 23.253 1.00 94.19 89 PRO A CA 1
ATOM 734 C C . PRO A 1 89 ? -10.579 4.544 22.199 1.00 94.19 89 PRO A C 1
ATOM 736 O O . PRO A 1 89 ? -10.862 3.342 22.253 1.00 94.19 89 PRO A O 1
ATOM 739 N N . TYR A 1 90 ? -9.767 5.046 21.272 1.00 95.62 90 TYR A N 1
ATOM 740 C CA . TYR A 1 90 ? -9.051 4.235 20.294 1.00 95.62 90 TYR A CA 1
ATOM 741 C C . TYR A 1 90 ? -7.588 4.665 20.168 1.00 95.62 90 TYR A C 1
ATOM 743 O O . TYR A 1 90 ? -7.220 5.818 20.405 1.00 95.62 90 TYR A O 1
ATOM 751 N N . THR A 1 91 ? -6.773 3.726 19.702 1.00 94.44 91 THR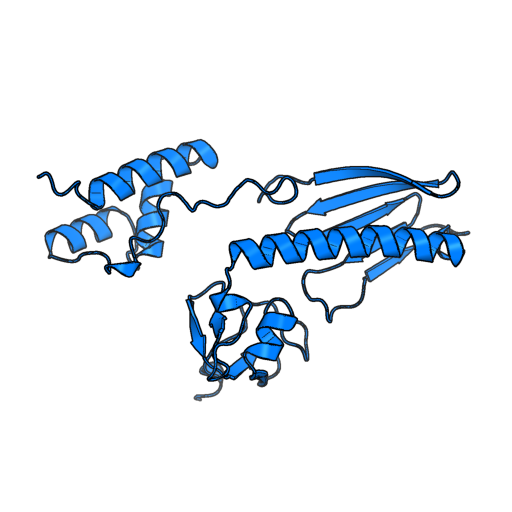 A N 1
ATOM 752 C CA . THR A 1 91 ? -5.384 3.922 19.306 1.00 94.44 91 THR A CA 1
ATOM 753 C C . THR A 1 91 ? -5.245 3.593 17.827 1.00 94.44 91 THR A C 1
ATOM 755 O O . THR A 1 91 ? -5.636 2.516 17.386 1.00 94.44 91 THR A O 1
ATOM 758 N N . LEU A 1 92 ? -4.679 4.518 17.061 1.00 94.38 92 LEU A N 1
ATOM 759 C CA . LEU A 1 92 ? -4.316 4.350 15.658 1.00 94.38 92 LEU A CA 1
ATOM 760 C C . LEU A 1 92 ? -2.792 4.301 15.554 1.00 94.38 92 LEU A C 1
ATOM 762 O O . LEU A 1 92 ? -2.114 5.252 15.943 1.00 94.38 92 LEU A O 1
ATOM 766 N N . SER A 1 93 ? -2.268 3.217 15.002 1.00 88.06 93 SER A N 1
ATOM 767 C CA . SER A 1 93 ? -0.846 2.980 14.804 1.00 88.06 93 SER A CA 1
ATOM 768 C C . SER A 1 93 ? -0.540 2.722 13.334 1.00 88.06 93 SER A C 1
ATOM 770 O O . SER A 1 93 ? -1.238 1.960 12.672 1.00 88.06 93 SER A O 1
ATOM 772 N N . VAL A 1 94 ? 0.537 3.334 12.843 1.00 86.06 94 VAL A N 1
ATOM 773 C CA . VAL A 1 94 ? 1.147 2.995 11.554 1.00 86.06 94 VAL A CA 1
ATOM 774 C C . VAL A 1 94 ? 2.474 2.300 11.817 1.00 86.06 94 VAL A C 1
ATOM 776 O O . VAL A 1 94 ? 3.354 2.887 12.453 1.00 86.06 94 VAL A O 1
ATOM 779 N N . TYR A 1 95 ? 2.620 1.062 11.348 1.00 75.44 95 TYR A N 1
ATOM 780 C CA . TYR A 1 95 ? 3.847 0.271 11.465 1.00 75.44 95 TYR A CA 1
ATOM 781 C C . TYR A 1 95 ? 4.060 -0.538 10.182 1.00 75.44 95 TYR A C 1
ATOM 783 O O . TYR A 1 95 ? 3.096 -1.005 9.598 1.00 75.44 95 TYR A O 1
ATOM 791 N N . PHE A 1 96 ? 5.306 -0.686 9.715 1.00 73.81 96 PHE A N 1
ATOM 792 C CA . PHE A 1 96 ? 5.616 -1.349 8.431 1.00 73.81 96 PHE A CA 1
ATOM 793 C C . PHE A 1 96 ? 4.749 -0.874 7.246 1.00 73.81 96 PHE A C 1
ATOM 795 O O . PHE A 1 96 ? 4.398 -1.648 6.362 1.00 73.81 96 PHE A O 1
ATOM 802 N N . ASP A 1 97 ? 4.421 0.420 7.226 1.00 80.25 97 ASP A N 1
ATOM 803 C CA . ASP A 1 97 ? 3.518 1.039 6.250 1.00 80.25 97 ASP A CA 1
ATOM 804 C C . ASP A 1 97 ? 2.080 0.456 6.239 1.00 80.25 97 ASP A C 1
ATOM 806 O O . ASP A 1 97 ? 1.323 0.668 5.300 1.00 80.25 97 ASP A O 1
ATOM 810 N N . GLU A 1 98 ? 1.669 -0.252 7.288 1.00 86.06 98 GLU A N 1
ATOM 811 C CA . GLU A 1 98 ? 0.307 -0.756 7.499 1.00 86.06 98 GLU A CA 1
ATOM 812 C C . GLU A 1 98 ? -0.404 0.043 8.588 1.00 86.06 98 GLU A C 1
ATOM 814 O O . GLU A 1 98 ? 0.233 0.696 9.422 1.00 86.06 98 GLU A O 1
ATOM 819 N N . VAL A 1 99 ? -1.736 -0.011 8.587 1.00 92.62 99 VAL A N 1
ATOM 820 C CA . VAL A 1 99 ? -2.571 0.699 9.557 1.00 92.62 99 VAL A CA 1
ATOM 821 C C . VAL A 1 99 ? -3.242 -0.286 10.495 1.00 92.62 99 VAL A C 1
ATOM 823 O O . VAL A 1 99 ? -3.936 -1.194 10.053 1.00 92.62 99 VAL A O 1
ATOM 826 N N . LEU A 1 100 ? -3.107 -0.043 11.795 1.00 92.62 100 LEU A N 1
ATOM 827 C CA . LEU A 1 100 ? -3.871 -0.709 12.840 1.00 92.62 100 LEU A CA 1
ATOM 828 C C . LEU A 1 100 ? -4.626 0.342 13.646 1.00 92.62 100 LEU A C 1
ATOM 830 O O . LEU A 1 100 ? -4.013 1.187 14.293 1.00 92.62 100 LEU A O 1
ATOM 834 N N . ILE A 1 101 ? -5.953 0.273 13.650 1.00 95.62 101 ILE A N 1
ATOM 835 C CA . ILE A 1 101 ? -6.783 1.000 14.611 1.00 95.62 101 ILE A CA 1
ATOM 836 C C . ILE A 1 101 ? -7.376 -0.000 15.598 1.00 95.62 101 ILE A C 1
ATOM 838 O O . ILE A 1 101 ? -7.870 -1.053 15.208 1.00 95.62 101 ILE A O 1
ATOM 842 N N . SER A 1 102 ? -7.301 0.289 16.888 1.00 93.69 102 SER A N 1
ATOM 843 C CA . SER A 1 102 ? -7.754 -0.628 17.932 1.00 93.69 102 SER A CA 1
ATOM 844 C C . SER A 1 102 ? -8.363 0.121 19.102 1.00 93.69 102 SER A C 1
ATOM 846 O O . SER A 1 102 ? -8.076 1.294 19.325 1.00 93.69 102 SER A O 1
ATOM 848 N N . GLY A 1 103 ? -9.205 -0.570 19.855 1.00 89.50 103 GLY A N 1
ATOM 849 C CA . GLY A 1 103 ? -9.807 -0.066 21.079 1.00 89.50 103 GLY A CA 1
ATOM 850 C C . GLY A 1 103 ? -10.068 -1.210 22.048 1.00 89.50 103 GLY A C 1
ATOM 851 O O . GLY A 1 103 ? -9.555 -2.320 21.890 1.00 89.50 103 GLY A O 1
ATOM 852 N N . SER A 1 104 ? -10.870 -0.951 23.079 1.00 86.94 104 SER A N 1
ATOM 853 C CA . SER A 1 104 ? -11.174 -1.964 24.091 1.00 86.94 104 SER A CA 1
ATOM 854 C C . SER A 1 104 ? -11.907 -3.164 23.478 1.00 86.94 104 SER A C 1
ATOM 856 O O . SER A 1 104 ? -13.102 -3.116 23.189 1.00 86.94 104 SER A O 1
ATOM 858 N N . GLY A 1 105 ? -11.175 -4.263 23.284 1.00 81.75 105 GLY A N 1
ATOM 859 C CA . GLY A 1 105 ? -11.723 -5.528 22.808 1.00 81.75 105 GLY A CA 1
ATOM 860 C C . GLY A 1 105 ? -11.982 -5.612 21.304 1.00 81.75 105 GLY A C 1
ATOM 861 O O . GLY A 1 105 ? -12.746 -6.481 20.883 1.00 81.75 105 GLY A O 1
ATOM 862 N N . TRP A 1 106 ? -11.357 -4.760 20.490 1.00 91.50 106 TRP A N 1
ATOM 863 C CA . TRP A 1 106 ? -11.434 -4.838 19.030 1.00 91.50 106 TRP A CA 1
ATOM 864 C C . TRP A 1 106 ? -10.188 -4.266 18.343 1.00 91.50 106 TRP A C 1
ATOM 866 O O . TRP A 1 106 ? -9.484 -3.427 18.907 1.00 91.50 106 TRP A O 1
ATOM 876 N N . GLY A 1 107 ? -9.939 -4.704 17.111 1.00 90.31 107 GLY A N 1
ATOM 877 C CA . GLY A 1 107 ? -8.874 -4.208 16.242 1.00 90.31 107 GLY A CA 1
ATOM 878 C C . GLY A 1 107 ? -9.276 -4.291 14.773 1.00 90.31 107 GLY A C 1
ATOM 879 O O . GLY A 1 107 ? -10.031 -5.178 14.384 1.00 90.31 107 GLY A O 1
ATOM 880 N N . ILE A 1 108 ? -8.803 -3.345 13.966 1.00 93.62 108 ILE A N 1
ATOM 881 C CA . ILE A 1 108 ? -8.956 -3.341 12.512 1.00 93.62 108 ILE A CA 1
ATOM 882 C C . ILE A 1 108 ? -7.593 -3.063 11.885 1.00 93.62 108 ILE A C 1
ATOM 884 O O . ILE A 1 108 ? -6.994 -2.014 12.139 1.00 93.62 108 ILE A O 1
ATOM 888 N N . HIS A 1 109 ? -7.129 -3.992 11.056 1.00 93.62 109 HIS A N 1
ATOM 889 C CA . HIS A 1 109 ? -5.893 -3.886 10.290 1.00 93.62 109 HIS A CA 1
ATOM 890 C C . HIS A 1 109 ? -6.195 -3.624 8.811 1.00 93.62 109 HIS A C 1
ATOM 892 O O . HIS A 1 109 ? -7.136 -4.182 8.242 1.00 93.62 109 HIS A O 1
ATOM 898 N N . LEU A 1 110 ? -5.419 -2.728 8.201 1.00 93.69 110 LEU A N 1
ATOM 899 C CA . LEU A 1 110 ? -5.439 -2.464 6.768 1.00 93.69 110 LEU A CA 1
ATOM 900 C C . LEU A 1 110 ? -4.023 -2.572 6.197 1.00 93.69 110 LEU A C 1
ATOM 902 O O . LEU A 1 110 ? -3.134 -1.786 6.546 1.00 93.69 110 LEU A O 1
ATOM 906 N N . GLY A 1 111 ? -3.863 -3.509 5.262 1.00 88.25 111 GLY A N 1
ATOM 907 C CA . GLY A 1 111 ? -2.661 -3.684 4.457 1.00 88.25 111 GLY A CA 1
ATOM 908 C C . GLY A 1 111 ? -2.482 -2.617 3.370 1.00 88.25 111 GLY A C 1
ATOM 909 O O . GLY A 1 111 ? -3.320 -1.732 3.141 1.00 88.25 111 GLY A O 1
ATOM 910 N N . HIS A 1 112 ? -1.353 -2.707 2.663 1.00 87.38 112 HIS A N 1
ATOM 911 C CA . HIS A 1 112 ? -0.974 -1.732 1.631 1.00 87.38 112 HIS A CA 1
ATOM 912 C C . HIS A 1 112 ? -1.915 -1.772 0.430 1.00 87.38 112 HIS A C 1
ATOM 914 O O . HIS A 1 112 ? -2.266 -0.718 -0.107 1.00 87.38 112 HIS A O 1
ATOM 920 N N . ALA A 1 113 ? -2.307 -2.976 0.007 1.00 92.12 113 ALA A N 1
ATOM 921 C CA . ALA A 1 113 ? -3.069 -3.209 -1.210 1.00 92.12 113 ALA A CA 1
ATOM 922 C C . ALA A 1 113 ? -4.497 -2.647 -1.089 1.00 92.12 113 ALA A C 1
ATOM 924 O O . ALA A 1 113 ? -5.266 -3.101 -0.244 1.00 92.12 113 ALA A O 1
ATOM 925 N N . PRO A 1 114 ? -4.913 -1.709 -1.958 1.00 91.62 114 PRO A N 1
ATOM 926 C CA . PRO A 1 114 ? -6.293 -1.227 -1.988 1.00 91.62 114 PRO A CA 1
ATOM 927 C C . PRO A 1 114 ? -7.338 -2.325 -2.235 1.00 91.62 114 PRO A C 1
ATOM 929 O O . PRO A 1 114 ? -8.492 -2.163 -1.847 1.00 91.62 114 PRO A O 1
ATOM 932 N N . SER A 1 115 ? -6.961 -3.428 -2.894 1.00 90.56 115 SER A N 1
ATOM 933 C CA . SER A 1 115 ? -7.847 -4.577 -3.120 1.00 90.56 115 SER A CA 1
ATOM 934 C C . SER A 1 115 ? -8.009 -5.496 -1.910 1.00 90.56 115 SER A C 1
ATOM 936 O O . SER A 1 115 ? -8.876 -6.370 -1.933 1.00 90.56 115 SER A O 1
ATOM 938 N N . GLU A 1 116 ? -7.154 -5.371 -0.898 1.00 90.81 116 GLU A N 1
ATOM 939 C CA . GLU A 1 116 ? -7.189 -6.225 0.281 1.00 90.81 116 GLU A CA 1
ATOM 940 C C . GLU A 1 116 ? -8.256 -5.726 1.267 1.00 90.81 116 GLU A C 1
ATOM 942 O O . GLU A 1 116 ? -8.292 -4.533 1.586 1.00 90.81 116 GLU A O 1
ATOM 947 N N . PRO A 1 117 ? -9.181 -6.596 1.715 1.00 91.69 117 PRO A N 1
ATOM 948 C CA . PRO A 1 117 ? -10.176 -6.204 2.700 1.00 91.69 117 PRO A CA 1
ATOM 949 C C . PRO A 1 117 ? -9.512 -5.920 4.049 1.00 91.69 117 PRO A C 1
ATOM 951 O O . PRO A 1 117 ? -8.501 -6.522 4.392 1.00 91.69 117 PRO A O 1
ATOM 954 N N . ALA A 1 118 ? -10.131 -5.046 4.841 1.00 93.81 118 ALA A N 1
ATOM 955 C CA . ALA A 1 118 ? -9.709 -4.842 6.219 1.00 93.81 118 ALA A CA 1
ATOM 956 C C . ALA A 1 118 ? -9.897 -6.129 7.038 1.00 93.81 118 ALA A C 1
ATOM 958 O O . ALA A 1 118 ? -10.954 -6.768 6.969 1.00 93.81 118 ALA A O 1
ATOM 959 N N . GLU A 1 119 ? -8.898 -6.473 7.842 1.00 92.75 119 GLU A N 1
ATOM 960 C CA . GLU A 1 119 ? -8.982 -7.568 8.802 1.00 92.75 119 GLU A CA 1
ATOM 961 C C . GLU A 1 119 ? -9.564 -7.031 10.108 1.00 92.75 119 GLU A C 1
ATOM 963 O O . GLU A 1 119 ? -9.045 -6.077 10.685 1.00 92.75 119 GLU A O 1
ATOM 968 N N . ILE A 1 120 ? -10.681 -7.605 10.557 1.00 92.25 120 ILE A N 1
ATOM 969 C CA . ILE A 1 120 ? -11.417 -7.130 11.733 1.00 92.25 120 ILE A CA 1
ATOM 970 C C . ILE A 1 120 ? -11.379 -8.209 12.808 1.00 92.25 120 ILE A C 1
ATOM 972 O O . ILE A 1 120 ? -11.861 -9.326 12.607 1.00 92.25 120 ILE A O 1
ATOM 976 N N . GLU A 1 121 ? -10.875 -7.843 13.978 1.00 84.75 121 GLU A N 1
ATOM 977 C CA . GLU A 1 121 ? -10.757 -8.708 15.141 1.00 84.75 121 GLU A CA 1
ATOM 978 C C . GLU A 1 121 ? -11.618 -8.183 16.293 1.00 84.75 121 GLU A C 1
ATOM 980 O O . GLU A 1 121 ? -11.654 -6.987 16.587 1.00 84.75 121 GLU A O 1
ATOM 985 N N . THR A 1 122 ? -12.316 -9.091 16.978 1.00 85.06 122 THR A N 1
ATOM 986 C CA . THR A 1 122 ? -13.152 -8.772 18.144 1.00 85.06 122 THR A CA 1
ATOM 987 C C . THR A 1 122 ? -12.880 -9.764 19.269 1.00 85.06 122 THR A C 1
ATOM 989 O O . THR A 1 122 ? -12.765 -10.969 19.048 1.00 85.06 122 THR A O 1
ATOM 992 N N . TYR A 1 123 ? -12.776 -9.250 20.491 1.00 79.81 123 TYR A N 1
ATOM 993 C CA . TYR A 1 123 ? -12.288 -9.990 21.658 1.00 79.81 123 TYR A CA 1
ATOM 994 C C . TYR A 1 123 ? -13.255 -9.956 22.844 1.00 79.81 123 TYR A C 1
ATOM 996 O O . TYR A 1 123 ? -13.203 -10.825 23.715 1.00 79.81 123 TYR A O 1
ATOM 1004 N N . THR A 1 124 ? -14.151 -8.969 22.892 1.00 80.25 124 THR A N 1
ATOM 1005 C CA . THR A 1 124 ? -15.134 -8.790 23.969 1.00 80.25 124 THR A CA 1
ATOM 1006 C C . THR A 1 124 ? -16.560 -8.785 23.428 1.00 80.25 124 THR A C 1
ATOM 1008 O O . THR A 1 124 ? -16.797 -8.506 22.251 1.00 80.25 124 THR A O 1
ATOM 1011 N N . LYS A 1 125 ? -17.519 -9.107 24.307 1.00 78.31 125 LYS A N 1
ATOM 1012 C CA . LYS A 1 125 ? -18.955 -8.950 24.058 1.00 78.31 125 LYS A CA 1
ATOM 1013 C C . LYS A 1 125 ? -19.624 -8.227 25.238 1.00 78.31 125 LYS A C 1
ATOM 1015 O O . LYS A 1 125 ? -19.360 -8.622 26.376 1.00 78.31 125 LYS A O 1
ATOM 1020 N N . PRO A 1 126 ? -20.518 -7.250 24.991 1.00 86.06 126 PRO A N 1
ATOM 1021 C CA . PRO A 1 126 ? -20.831 -6.660 23.679 1.00 86.06 126 PRO A CA 1
ATOM 1022 C C . PRO A 1 126 ? -19.616 -5.930 23.080 1.00 86.06 126 PRO A C 1
ATOM 1024 O O . PRO A 1 126 ? -18.749 -5.489 23.834 1.00 86.06 126 PRO A O 1
ATOM 1027 N N . ASN A 1 127 ? -19.530 -5.849 21.748 1.00 88.44 127 ASN A N 1
ATOM 1028 C CA . ASN A 1 127 ? -18.421 -5.177 21.076 1.00 88.44 127 ASN A CA 1
ATOM 1029 C C . ASN A 1 127 ? -18.861 -3.808 20.530 1.00 88.44 127 ASN A C 1
ATOM 1031 O O . ASN A 1 127 ? -19.901 -3.744 19.874 1.00 88.44 127 ASN A O 1
ATOM 1035 N N . PRO A 1 128 ? -18.085 -2.725 20.722 1.00 88.56 128 PRO A N 1
ATOM 1036 C CA . PRO A 1 128 ? -18.398 -1.424 20.129 1.00 88.56 128 PRO A CA 1
ATOM 1037 C C . PRO A 1 128 ? -18.570 -1.457 18.602 1.00 88.56 128 PRO A C 1
ATOM 1039 O O . PRO A 1 128 ? -19.402 -0.729 18.067 1.00 88.56 128 PRO A O 1
ATOM 1042 N N . LEU A 1 129 ? -17.846 -2.336 17.893 1.00 89.19 129 LEU A N 1
ATOM 1043 C CA . LEU A 1 129 ? -17.964 -2.482 16.436 1.00 89.19 129 LEU A CA 1
ATOM 1044 C C . LEU A 1 129 ? -19.308 -3.075 15.976 1.00 89.19 129 LEU A C 1
ATOM 1046 O O . LEU A 1 129 ? -19.625 -2.983 14.791 1.00 89.19 129 LEU A O 1
ATOM 1050 N N . ASP A 1 130 ? -20.113 -3.648 16.880 1.00 91.19 130 ASP A N 1
ATOM 1051 C CA . ASP A 1 130 ? -21.469 -4.109 16.553 1.00 91.19 130 ASP A CA 1
ATOM 1052 C C . ASP A 1 130 ? -22.416 -2.922 16.267 1.00 91.19 130 ASP A C 1
ATOM 1054 O O . ASP A 1 130 ? -23.420 -3.072 15.559 1.00 91.19 130 ASP A O 1
ATOM 1058 N N . ASP A 1 131 ? -22.103 -1.725 16.784 1.00 94.38 131 ASP A N 1
ATOM 1059 C CA . ASP A 1 131 ? -22.819 -0.497 16.448 1.00 94.38 131 ASP A CA 1
ATOM 1060 C C . ASP A 1 131 ? -22.367 0.051 15.086 1.00 94.38 131 ASP A C 1
ATOM 1062 O O . ASP A 1 131 ? -21.207 0.402 14.858 1.00 94.38 131 ASP A O 1
ATOM 1066 N N . LYS A 1 132 ? -23.317 0.172 14.152 1.00 95.50 132 LYS A N 1
ATOM 1067 C CA . LYS A 1 132 ? -23.027 0.592 12.772 1.00 95.50 132 LYS A CA 1
ATOM 1068 C C . LYS A 1 132 ? -22.495 2.019 12.673 1.00 95.50 132 LYS A C 1
ATOM 1070 O O . LYS A 1 132 ? -21.722 2.301 11.754 1.00 95.50 132 LYS A O 1
ATOM 1075 N N . ALA A 1 133 ? -22.935 2.926 13.546 1.00 95.50 133 ALA A N 1
ATOM 1076 C CA . ALA A 1 133 ? -22.488 4.313 13.510 1.00 95.50 133 ALA A CA 1
ATOM 1077 C C . ALA A 1 133 ? -21.045 4.415 14.019 1.00 95.50 133 ALA A C 1
ATOM 1079 O O . ALA A 1 133 ? -20.225 5.069 13.372 1.00 95.50 133 ALA A O 1
ATOM 1080 N N . PHE A 1 134 ? -20.728 3.704 15.101 1.00 95.12 134 PHE A N 1
ATOM 1081 C CA . PHE A 1 134 ? -19.379 3.558 15.631 1.00 95.12 134 PHE A CA 1
ATOM 1082 C C . PHE A 1 134 ? -18.438 2.936 14.594 1.00 95.12 134 PHE A C 1
ATOM 1084 O O . PHE A 1 134 ? -17.447 3.559 14.213 1.00 95.12 134 PHE A O 1
ATOM 1091 N N . PHE A 1 135 ? -18.797 1.768 14.049 1.00 95.06 135 PHE A N 1
ATOM 1092 C CA . PHE A 1 135 ? -18.003 1.075 13.032 1.00 95.06 135 PHE A CA 1
ATOM 1093 C C . PHE A 1 135 ? -17.713 1.962 11.815 1.00 95.06 135 PHE A C 1
ATOM 1095 O O . PHE A 1 135 ? -16.579 2.030 11.348 1.00 95.06 135 PHE A O 1
ATOM 1102 N N . SER A 1 136 ? -18.717 2.700 11.329 1.00 97.00 136 SER A N 1
ATOM 1103 C CA . SER A 1 136 ? -18.543 3.599 10.181 1.00 97.00 136 SER A CA 1
ATOM 1104 C C . SER A 1 136 ? -17.547 4.729 10.465 1.00 97.00 136 SER A C 1
ATOM 1106 O O . SER A 1 136 ? -16.780 5.103 9.579 1.00 97.00 136 SER A O 1
ATOM 1108 N N . GLN A 1 137 ? -17.539 5.277 11.685 1.00 97.50 137 GLN A N 1
ATOM 1109 C CA . GLN A 1 137 ? -16.591 6.327 12.074 1.00 97.50 137 GLN A CA 1
ATOM 1110 C C . GLN A 1 137 ? -15.171 5.777 12.233 1.00 97.50 137 GLN A C 1
ATOM 1112 O O . GLN A 1 137 ? -14.234 6.382 11.713 1.00 97.50 137 GLN A O 1
ATOM 1117 N N . VAL A 1 138 ? -15.017 4.610 12.869 1.00 96.19 138 VAL A N 1
ATOM 1118 C CA . VAL A 1 138 ? -13.723 3.917 12.988 1.00 96.19 138 VAL A CA 1
ATOM 1119 C C . VAL A 1 138 ? -13.148 3.619 11.603 1.00 96.19 138 VAL A C 1
ATOM 1121 O O . VAL A 1 138 ? -12.009 3.984 11.320 1.00 96.19 138 VAL A O 1
ATOM 1124 N N . MET A 1 139 ? -13.943 3.015 10.713 1.00 96.75 139 MET A N 1
ATOM 1125 C CA . MET A 1 139 ? -13.500 2.676 9.359 1.00 96.75 139 MET A CA 1
ATOM 1126 C C . MET A 1 139 ? -13.093 3.905 8.556 1.00 96.75 139 MET A C 1
ATOM 1128 O O . MET A 1 139 ? -12.097 3.851 7.841 1.00 96.75 139 MET A O 1
ATOM 1132 N N . LYS A 1 140 ? -13.813 5.024 8.694 1.00 97.44 140 LYS A N 1
ATOM 1133 C CA . LYS A 1 140 ? -13.437 6.275 8.033 1.00 97.44 140 LYS A CA 1
ATOM 1134 C C . LYS A 1 140 ? -12.032 6.726 8.448 1.00 97.44 140 LYS A C 1
ATOM 1136 O O . LYS A 1 140 ? -11.215 7.010 7.581 1.00 97.44 140 LYS A O 1
ATOM 1141 N N . ILE A 1 141 ? -11.741 6.740 9.750 1.00 95.94 141 ILE A N 1
ATOM 1142 C CA . ILE A 1 141 ? -10.423 7.131 10.278 1.00 95.94 141 ILE A CA 1
ATOM 1143 C C . ILE A 1 141 ? -9.337 6.169 9.785 1.00 95.94 141 ILE A C 1
ATOM 1145 O O . ILE A 1 141 ? -8.268 6.601 9.357 1.00 95.94 141 ILE A O 1
ATOM 1149 N N . ALA A 1 142 ? -9.616 4.865 9.818 1.00 95.00 142 ALA A N 1
ATOM 1150 C CA . ALA A 1 142 ? -8.675 3.838 9.391 1.00 95.00 142 ALA A CA 1
ATOM 1151 C C . ALA A 1 142 ? -8.341 3.947 7.893 1.00 95.00 142 ALA A C 1
ATOM 1153 O O . ALA A 1 142 ? -7.175 3.868 7.510 1.00 95.00 142 ALA A O 1
ATOM 1154 N N . MET A 1 143 ? -9.352 4.180 7.048 1.00 95.19 143 MET A N 1
ATOM 1155 C CA . MET A 1 143 ? -9.176 4.362 5.606 1.00 95.19 143 MET A CA 1
ATOM 1156 C C . MET A 1 143 ? -8.431 5.656 5.277 1.00 95.19 143 MET A C 1
ATOM 1158 O O . MET A 1 143 ? -7.501 5.613 4.482 1.00 95.19 143 MET A O 1
ATOM 1162 N N . GLU A 1 144 ? -8.763 6.777 5.928 1.00 95.50 144 GLU A N 1
ATOM 1163 C CA . GLU A 1 144 ? -8.031 8.043 5.753 1.00 95.50 144 GLU A CA 1
ATOM 1164 C C . GLU A 1 144 ? -6.545 7.889 6.121 1.00 95.50 144 GLU A C 1
ATOM 1166 O O . GLU A 1 144 ? -5.666 8.394 5.420 1.00 95.50 144 GLU A O 1
ATOM 1171 N N . ALA A 1 145 ? -6.243 7.144 7.189 1.00 94.06 145 ALA A N 1
ATOM 1172 C CA . ALA A 1 145 ? -4.869 6.826 7.556 1.00 94.06 145 ALA A CA 1
ATOM 1173 C C . ALA A 1 145 ? -4.184 5.927 6.512 1.00 94.06 145 ALA A C 1
ATOM 1175 O O . ALA A 1 145 ? -3.045 6.201 6.132 1.00 94.06 145 ALA A O 1
ATOM 1176 N N . ALA A 1 146 ? -4.869 4.886 6.025 1.00 94.31 146 ALA A N 1
ATOM 1177 C CA . ALA A 1 146 ? -4.323 3.962 5.031 1.00 94.31 146 ALA A CA 1
ATOM 1178 C C . ALA A 1 146 ? -4.037 4.669 3.701 1.00 94.31 146 ALA A C 1
ATOM 1180 O O . ALA A 1 146 ? -2.990 4.445 3.095 1.00 94.31 146 ALA A O 1
ATOM 1181 N N . ASP A 1 147 ? -4.915 5.577 3.281 1.00 94.56 147 ASP A N 1
ATOM 1182 C CA . ASP A 1 147 ? -4.718 6.398 2.090 1.00 94.56 147 ASP A CA 1
ATOM 1183 C C . ASP A 1 147 ? -3.508 7.324 2.250 1.00 94.56 147 ASP A C 1
ATOM 1185 O O . ASP A 1 147 ? -2.653 7.363 1.367 1.00 94.56 147 ASP A O 1
ATOM 1189 N N . GLY A 1 148 ? -3.339 7.959 3.415 1.00 92.56 148 GLY A N 1
ATOM 1190 C CA . GLY A 1 148 ? -2.142 8.754 3.705 1.00 92.56 148 GLY A CA 1
ATOM 1191 C C . GLY A 1 148 ? -0.839 7.941 3.668 1.00 92.56 148 GLY A C 1
ATOM 1192 O O . GLY A 1 148 ? 0.202 8.445 3.237 1.00 92.56 148 GLY A O 1
ATOM 1193 N N . VAL A 1 149 ? -0.874 6.669 4.078 1.00 90.50 149 VAL A N 1
ATOM 1194 C CA . VAL A 1 149 ? 0.286 5.771 3.963 1.00 90.50 149 VAL A CA 1
ATOM 1195 C C . VAL A 1 149 ? 0.554 5.387 2.507 1.00 90.50 149 VAL A C 1
ATOM 1197 O O . VAL A 1 149 ? 1.694 5.475 2.050 1.00 90.50 149 VAL A O 1
ATOM 1200 N N . ARG A 1 150 ? -0.484 5.028 1.746 1.00 93.12 150 ARG A N 1
ATOM 1201 C CA . ARG A 1 150 ? -0.374 4.703 0.314 1.00 93.12 150 ARG A CA 1
ATOM 1202 C C . ARG A 1 150 ? 0.161 5.876 -0.495 1.00 93.12 150 ARG A C 1
ATOM 1204 O O . ARG A 1 150 ? 1.033 5.678 -1.335 1.00 93.12 150 ARG A O 1
ATOM 1211 N N . GLU A 1 151 ? -0.294 7.094 -0.211 1.00 92.25 151 GLU A N 1
ATOM 1212 C CA . GLU A 1 151 ? 0.233 8.320 -0.816 1.00 92.25 151 GLU A CA 1
ATOM 1213 C C . GLU A 1 151 ? 1.725 8.509 -0.518 1.00 92.25 151 GLU A C 1
ATOM 1215 O O . GLU A 1 151 ? 2.498 8.860 -1.413 1.00 92.25 151 GLU A O 1
ATOM 1220 N N . ALA A 1 152 ? 2.155 8.235 0.719 1.00 87.19 152 ALA A N 1
ATOM 1221 C CA . ALA A 1 152 ? 3.564 8.306 1.092 1.00 87.19 152 ALA A CA 1
ATOM 1222 C C . ALA A 1 152 ? 4.407 7.261 0.340 1.00 87.19 152 ALA A C 1
ATOM 1224 O O . ALA A 1 152 ? 5.443 7.611 -0.224 1.00 87.19 152 ALA A O 1
ATOM 1225 N N . ILE A 1 153 ? 3.943 6.009 0.257 1.00 87.12 153 ILE A N 1
ATOM 1226 C CA . ILE A 1 153 ? 4.610 4.961 -0.529 1.00 87.12 153 ILE A CA 1
ATOM 1227 C C . ILE A 1 153 ? 4.676 5.357 -2.012 1.00 87.12 153 ILE A C 1
ATOM 1229 O O . ILE A 1 153 ? 5.731 5.253 -2.636 1.00 87.12 153 ILE A O 1
ATOM 1233 N N . ALA A 1 154 ? 3.566 5.835 -2.578 1.00 89.50 154 ALA A N 1
ATOM 1234 C CA . ALA A 1 154 ? 3.478 6.235 -3.979 1.00 89.50 154 ALA A CA 1
ATOM 1235 C C . ALA A 1 154 ? 4.469 7.359 -4.312 1.00 89.50 154 ALA A C 1
ATOM 1237 O O . ALA A 1 154 ? 5.106 7.341 -5.368 1.00 89.50 154 ALA A O 1
ATOM 1238 N N . LYS A 1 155 ? 4.635 8.318 -3.394 1.00 87.94 155 LYS A N 1
ATOM 1239 C CA . LYS A 1 155 ? 5.632 9.382 -3.512 1.00 87.94 155 LYS A CA 1
ATOM 1240 C C . LYS A 1 155 ? 7.056 8.830 -3.494 1.00 87.94 155 LYS A C 1
ATOM 1242 O O . LYS A 1 155 ? 7.853 9.229 -4.338 1.00 87.94 155 LYS A O 1
ATOM 1247 N N . ASP A 1 156 ? 7.352 7.904 -2.585 1.00 85.44 156 ASP A N 1
ATOM 1248 C CA . ASP A 1 156 ? 8.680 7.298 -2.457 1.00 85.44 156 ASP A CA 1
ATOM 1249 C C . ASP A 1 156 ? 9.049 6.430 -3.672 1.00 85.44 156 ASP A C 1
ATOM 1251 O O . ASP A 1 156 ? 10.205 6.396 -4.090 1.00 85.44 156 ASP A O 1
ATOM 1255 N N . TRP A 1 157 ? 8.079 5.730 -4.265 1.00 90.19 157 TRP A N 1
ATOM 1256 C CA . TRP A 1 157 ? 8.285 4.927 -5.478 1.00 90.19 157 TRP A CA 1
ATOM 1257 C C . TRP A 1 157 ? 8.331 5.759 -6.764 1.00 90.19 157 TRP A C 1
ATOM 1259 O O . TRP A 1 157 ? 8.877 5.309 -7.778 1.00 90.19 157 TRP A O 1
ATOM 1269 N N . GLY A 1 158 ? 7.765 6.962 -6.723 1.00 90.81 158 GLY A N 1
ATOM 1270 C CA . GLY A 1 158 ? 7.788 7.943 -7.795 1.00 90.81 158 GLY A CA 1
ATOM 1271 C C . GLY A 1 158 ? 6.838 7.647 -8.968 1.00 90.81 158 GLY A C 1
ATOM 1272 O O . GLY A 1 158 ? 6.301 6.542 -9.110 1.00 90.81 158 GLY A O 1
ATOM 1273 N N . PRO A 1 159 ? 6.643 8.631 -9.869 1.00 92.44 159 PRO A N 1
ATOM 1274 C CA . PRO A 1 159 ? 5.640 8.554 -10.932 1.00 92.44 159 PRO A CA 1
ATOM 1275 C C . PRO A 1 159 ? 5.840 7.381 -11.891 1.00 92.44 159 PRO A C 1
ATOM 1277 O O . PRO A 1 159 ? 4.867 6.749 -12.275 1.00 92.44 159 PRO A O 1
ATOM 1280 N N . ALA A 1 160 ? 7.086 7.032 -12.224 1.00 92.12 160 ALA A N 1
ATOM 1281 C CA . ALA A 1 160 ? 7.372 5.927 -13.141 1.00 92.12 160 ALA A CA 1
ATOM 1282 C C . ALA A 1 160 ? 6.839 4.572 -12.639 1.00 92.12 160 ALA A C 1
ATOM 1284 O O . ALA A 1 160 ? 6.563 3.690 -13.447 1.00 92.12 160 ALA A O 1
ATOM 1285 N N . SER A 1 161 ? 6.693 4.403 -11.322 1.00 95.19 161 SER A N 1
ATOM 1286 C CA . SER A 1 161 ? 6.161 3.181 -10.707 1.00 95.19 161 SER A CA 1
ATOM 1287 C C . SER A 1 161 ? 4.646 3.236 -10.501 1.00 95.19 161 SER A C 1
ATOM 1289 O O . SER A 1 161 ? 3.994 2.196 -10.428 1.00 95.19 161 SER A O 1
ATOM 1291 N N . MET A 1 162 ? 4.086 4.444 -10.398 1.00 96.06 162 MET A N 1
ATOM 1292 C CA . MET A 1 162 ? 2.690 4.683 -10.010 1.00 96.06 162 MET A CA 1
ATOM 1293 C C . MET A 1 162 ? 1.797 5.148 -11.160 1.00 96.06 162 MET A C 1
ATOM 1295 O O . MET A 1 162 ? 0.580 5.221 -11.006 1.00 96.06 162 MET A O 1
ATOM 1299 N N . GLN A 1 163 ? 2.375 5.490 -12.307 1.00 95.31 163 GLN A N 1
ATOM 1300 C CA . GLN A 1 163 ? 1.659 6.001 -13.467 1.00 95.31 163 GLN A CA 1
ATOM 1301 C C . GLN A 1 163 ? 2.198 5.314 -14.721 1.00 95.31 163 GLN A C 1
ATOM 1303 O O . GLN A 1 163 ? 3.361 5.520 -15.073 1.00 95.31 163 GLN A O 1
ATOM 1308 N N . PRO A 1 164 ? 1.376 4.493 -15.394 1.00 96.00 164 PRO A N 1
ATOM 1309 C CA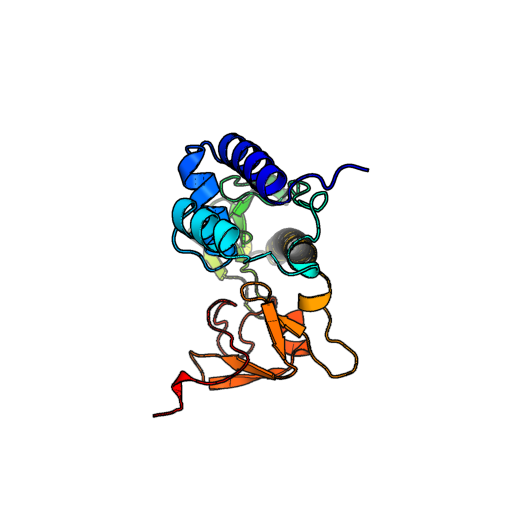 . PRO A 1 164 ? 1.743 3.934 -16.682 1.00 96.00 164 PRO A CA 1
ATOM 1310 C C . PRO A 1 164 ? 2.020 5.037 -17.698 1.00 96.00 164 PRO A C 1
ATOM 1312 O O . PRO A 1 164 ? 1.295 6.034 -17.756 1.00 96.00 164 PRO A O 1
ATOM 1315 N N . ASP A 1 165 ? 3.046 4.844 -18.519 1.00 95.88 165 ASP A N 1
ATOM 1316 C CA . ASP A 1 165 ? 3.287 5.708 -19.665 1.00 95.88 165 ASP A CA 1
ATOM 1317 C C . ASP A 1 165 ? 2.258 5.467 -20.789 1.00 95.88 165 ASP A C 1
ATOM 1319 O O . ASP A 1 165 ? 1.315 4.679 -20.671 1.00 95.88 165 ASP A O 1
ATOM 1323 N N . LYS A 1 166 ? 2.440 6.165 -21.913 1.00 96.31 166 LYS A N 1
ATOM 1324 C CA . LYS A 1 166 ? 1.566 6.058 -23.093 1.00 96.31 166 LYS A CA 1
ATOM 1325 C C . LYS A 1 166 ? 1.479 4.640 -23.680 1.00 96.31 166 LYS A C 1
ATOM 1327 O O . LYS A 1 166 ? 0.497 4.339 -24.351 1.00 96.31 166 LYS A O 1
ATOM 1332 N N . ASP A 1 167 ? 2.489 3.805 -23.442 1.00 96.19 167 ASP A N 1
ATOM 1333 C CA . ASP A 1 167 ? 2.585 2.430 -23.932 1.00 96.19 167 ASP A CA 1
ATOM 1334 C C . ASP A 1 167 ? 2.119 1.427 -22.852 1.00 96.19 167 ASP A C 1
ATOM 1336 O O . ASP A 1 167 ? 2.149 0.213 -23.055 1.00 96.19 167 ASP A O 1
ATOM 1340 N N . GLY A 1 168 ? 1.640 1.930 -21.705 1.00 97.19 168 GLY A N 1
ATOM 1341 C CA . GLY A 1 168 ? 1.176 1.143 -20.567 1.00 97.19 168 GLY A CA 1
ATOM 1342 C C . GLY A 1 168 ? 2.303 0.629 -19.670 1.00 97.19 168 GLY A C 1
ATOM 1343 O O . GLY A 1 168 ? 2.030 -0.149 -18.752 1.00 97.19 168 GLY A O 1
ATOM 1344 N N . CYS A 1 169 ? 3.548 1.049 -19.910 1.00 97.38 169 CYS A N 1
ATOM 1345 C CA . CYS A 1 169 ? 4.700 0.608 -19.141 1.00 97.38 169 CYS A CA 1
ATOM 1346 C C . CYS A 1 169 ? 4.778 1.318 -17.789 1.00 97.38 169 CYS A C 1
ATOM 1348 O O . CYS A 1 169 ? 4.576 2.524 -17.686 1.00 97.38 169 CYS A O 1
ATOM 1350 N N . VAL A 1 170 ? 5.144 0.561 -16.759 1.00 97.44 170 VAL A N 1
ATOM 1351 C CA . VAL A 1 170 ? 5.508 1.070 -15.429 1.00 97.44 170 VAL A CA 1
ATOM 1352 C C . VAL A 1 170 ? 6.863 0.503 -15.026 1.00 97.44 170 VAL A C 1
ATOM 1354 O O . VAL A 1 170 ? 7.299 -0.516 -15.562 1.00 97.44 170 VAL A O 1
ATOM 1357 N N . LYS A 1 171 ? 7.535 1.157 -14.081 1.00 96.44 171 LYS A N 1
ATOM 1358 C CA . LYS A 1 171 ? 8.801 0.728 -13.486 1.00 96.44 171 LYS A CA 1
ATOM 1359 C C . LYS A 1 171 ? 8.548 -0.022 -12.178 1.00 96.44 171 LYS A C 1
ATOM 1361 O O . LYS A 1 171 ? 7.868 0.494 -11.304 1.00 96.44 171 LYS A O 1
ATOM 1366 N N . HIS A 1 172 ? 9.140 -1.201 -12.003 1.00 95.62 172 HIS A N 1
ATOM 1367 C CA . HIS A 1 172 ? 9.062 -1.943 -10.747 1.00 95.62 172 HIS A CA 1
ATOM 1368 C C . HIS A 1 172 ? 9.670 -1.130 -9.597 1.00 95.62 172 HIS A C 1
ATOM 1370 O O . HIS A 1 172 ? 10.856 -0.792 -9.679 1.00 95.62 172 HIS A O 1
ATOM 1376 N N . PRO A 1 173 ? 8.940 -0.879 -8.497 1.00 91.06 173 PRO A N 1
ATOM 1377 C CA . PRO A 1 173 ? 9.402 0.005 -7.431 1.00 91.06 173 PRO A CA 1
ATOM 1378 C C . PRO A 1 173 ? 10.620 -0.560 -6.695 1.00 91.06 173 PRO A C 1
ATOM 1380 O O . PRO A 1 173 ? 11.489 0.192 -6.269 1.00 91.06 173 PRO A O 1
ATOM 1383 N N . LEU A 1 174 ? 10.716 -1.891 -6.580 1.00 86.75 174 LEU A N 1
ATOM 1384 C CA . LEU A 1 174 ? 11.829 -2.556 -5.886 1.00 86.75 174 LEU A CA 1
ATOM 1385 C C . LEU A 1 174 ? 13.038 -2.892 -6.776 1.00 86.75 174 LEU A C 1
ATOM 1387 O O . LEU A 1 174 ? 14.168 -2.884 -6.297 1.00 86.75 174 LEU A O 1
ATOM 1391 N N . PHE A 1 175 ? 12.820 -3.208 -8.057 1.00 85.88 175 PHE A N 1
ATOM 1392 C CA . PHE A 1 175 ? 13.844 -3.808 -8.926 1.00 85.88 175 PHE A CA 1
ATOM 1393 C C . PHE A 1 175 ? 14.155 -2.970 -10.168 1.00 85.88 175 PHE A C 1
ATOM 1395 O O . PHE A 1 175 ? 15.107 -3.253 -10.886 1.00 85.88 175 PHE A O 1
ATOM 1402 N N . GLY A 1 176 ? 13.350 -1.945 -10.452 1.00 85.69 176 GLY A N 1
ATOM 1403 C CA . GLY A 1 176 ? 13.585 -0.991 -11.528 1.00 85.69 176 GLY A CA 1
ATOM 1404 C C . GLY A 1 176 ? 13.315 -1.475 -12.954 1.00 85.69 176 GLY A C 1
ATOM 1405 O O . GLY A 1 176 ? 13.449 -0.667 -13.869 1.00 85.69 176 GLY A O 1
ATOM 1406 N N . GLY A 1 177 ? 12.923 -2.736 -13.171 1.00 88.31 177 GLY A N 1
ATOM 1407 C CA . GLY A 1 177 ? 12.526 -3.226 -14.497 1.00 88.31 177 GLY A CA 1
ATOM 1408 C C . GLY A 1 177 ? 11.320 -2.461 -15.048 1.00 88.31 177 GLY A C 1
ATOM 1409 O O . GLY A 1 177 ? 10.463 -2.047 -14.275 1.00 88.31 177 GLY A O 1
ATOM 1410 N N . VAL A 1 178 ? 11.240 -2.270 -16.365 1.00 95.19 178 VAL A N 1
ATOM 1411 C CA . VAL A 1 178 ? 10.138 -1.545 -17.020 1.00 95.19 178 VAL A CA 1
ATOM 1412 C C . VAL A 1 178 ? 9.379 -2.498 -17.929 1.00 95.19 178 VAL A C 1
ATOM 1414 O O . VAL A 1 178 ? 9.991 -3.191 -18.740 1.00 95.19 178 VAL A O 1
ATOM 1417 N N . SER A 1 179 ? 8.059 -2.554 -17.777 1.00 97.00 179 SER A N 1
ATOM 1418 C CA . SER A 1 179 ? 7.200 -3.429 -18.577 1.00 97.00 179 SER A CA 1
ATOM 1419 C C . SER A 1 179 ? 5.751 -2.951 -18.571 1.00 97.00 179 SER A C 1
ATOM 1421 O O . SER A 1 179 ? 5.275 -2.379 -17.584 1.00 97.00 179 SER A O 1
ATOM 1423 N N . ALA A 1 180 ? 5.038 -3.228 -19.664 1.00 97.44 180 ALA A N 1
ATOM 1424 C CA . ALA A 1 180 ? 3.586 -3.077 -19.754 1.00 97.44 180 ALA A CA 1
ATOM 1425 C C . ALA A 1 180 ? 2.827 -4.265 -19.135 1.00 97.44 180 ALA A C 1
ATOM 1427 O O . ALA A 1 180 ? 1.658 -4.132 -18.763 1.00 97.44 180 ALA A O 1
ATOM 1428 N N . GLU A 1 181 ? 3.493 -5.415 -18.998 1.00 97.94 181 GLU A N 1
ATOM 1429 C CA . GLU A 1 181 ? 2.926 -6.650 -18.455 1.00 97.94 181 GLU A CA 1
ATOM 1430 C C . GLU A 1 181 ? 3.753 -7.180 -17.282 1.00 97.94 181 GLU A C 1
ATOM 1432 O O . GLU A 1 181 ? 4.986 -7.183 -17.306 1.00 97.94 181 GLU A O 1
ATOM 1437 N N . TRP A 1 182 ? 3.046 -7.660 -16.264 1.00 98.06 182 TRP A N 1
ATOM 1438 C CA . TRP A 1 182 ? 3.613 -8.144 -15.014 1.00 98.06 182 TRP A CA 1
ATOM 1439 C C . TRP A 1 182 ? 3.001 -9.483 -14.635 1.00 98.06 182 TRP A C 1
ATOM 1441 O O . TRP A 1 182 ? 1.806 -9.713 -14.825 1.00 98.06 182 TRP A O 1
ATOM 1451 N N . PHE A 1 183 ? 3.824 -10.368 -14.092 1.00 97.69 183 PHE A N 1
ATOM 1452 C CA . PHE A 1 183 ? 3.480 -11.748 -13.795 1.00 97.69 183 PHE A CA 1
ATOM 1453 C C . PHE A 1 183 ? 3.679 -12.015 -12.311 1.00 97.69 183 PHE A C 1
ATOM 1455 O O . PHE A 1 183 ? 4.740 -11.734 -11.759 1.00 97.69 183 PHE A O 1
ATOM 1462 N N . CYS A 1 184 ? 2.655 -12.579 -11.681 1.00 97.19 184 CYS A N 1
ATOM 1463 C CA . CYS A 1 184 ? 2.730 -13.026 -10.298 1.00 97.19 184 CYS A CA 1
ATOM 1464 C C . CYS A 1 184 ? 3.324 -14.434 -10.224 1.00 97.19 184 CYS A C 1
ATOM 1466 O O . CYS A 1 184 ? 2.783 -15.359 -10.833 1.00 97.19 184 CYS A O 1
ATOM 1468 N N . MET A 1 185 ? 4.385 -14.602 -9.435 1.00 95.50 185 MET A N 1
ATOM 1469 C CA . MET A 1 185 ? 5.045 -15.897 -9.232 1.00 95.50 185 MET A CA 1
ATOM 1470 C C . MET A 1 185 ? 4.162 -16.929 -8.515 1.00 95.50 185 MET A C 1
ATOM 1472 O O . MET A 1 185 ? 4.318 -18.126 -8.727 1.00 95.50 185 MET A O 1
ATOM 1476 N N . HIS A 1 186 ? 3.206 -16.482 -7.695 1.00 94.50 186 HIS A N 1
ATOM 1477 C CA . HIS A 1 186 ? 2.373 -17.374 -6.876 1.00 94.50 186 HIS A CA 1
ATOM 1478 C C . HIS A 1 186 ? 1.180 -17.966 -7.619 1.00 94.50 186 HIS A C 1
ATOM 1480 O O . HIS A 1 186 ? 0.807 -19.113 -7.390 1.00 94.50 186 HIS A O 1
ATOM 1486 N N . CYS A 1 187 ? 0.531 -17.171 -8.470 1.00 95.81 187 CYS A N 1
ATOM 1487 C CA . CYS A 1 187 ? -0.740 -17.556 -9.092 1.00 95.81 187 CYS A CA 1
ATOM 1488 C C . CYS A 1 187 ? -0.738 -17.464 -10.615 1.00 95.81 187 CYS A C 1
ATOM 1490 O O . CYS A 1 187 ? -1.800 -17.612 -11.235 1.00 95.81 187 CYS A O 1
ATOM 1492 N N . ASP A 1 188 ? 0.427 -17.178 -11.204 1.00 94.31 188 ASP A N 1
ATOM 1493 C CA . ASP A 1 188 ? 0.654 -17.081 -12.642 1.00 94.31 188 ASP A CA 1
ATOM 1494 C C . ASP A 1 188 ? -0.193 -16.028 -13.369 1.00 94.31 188 ASP A C 1
ATOM 1496 O O . ASP A 1 188 ? -0.235 -15.992 -14.603 1.00 94.31 188 ASP A O 1
ATOM 1500 N N . ALA A 1 189 ? -0.886 -15.171 -12.620 1.00 95.88 189 ALA A N 1
ATOM 1501 C CA . ALA A 1 189 ? -1.713 -14.127 -13.187 1.00 95.88 189 ALA A CA 1
ATOM 1502 C C . ALA A 1 189 ? -0.842 -13.097 -13.900 1.00 95.88 189 ALA A C 1
ATOM 1504 O O . ALA A 1 189 ? 0.161 -12.624 -13.359 1.00 95.88 189 ALA A O 1
ATOM 1505 N N . ARG A 1 190 ? -1.287 -12.720 -15.097 1.00 97.62 190 ARG A N 1
ATOM 1506 C CA . ARG A 1 190 ? -0.768 -11.579 -15.837 1.00 97.62 190 ARG A CA 1
ATOM 1507 C C . ARG A 1 190 ? -1.603 -10.348 -15.511 1.00 97.62 190 ARG A C 1
ATOM 1509 O O . ARG A 1 190 ? -2.829 -10.416 -15.570 1.00 97.62 190 ARG A O 1
ATOM 1516 N N . SER A 1 191 ? -0.936 -9.244 -15.215 1.00 97.88 191 SER A N 1
ATOM 1517 C CA . SER A 1 191 ? -1.551 -7.949 -14.932 1.00 97.88 191 SER A CA 1
ATOM 1518 C C . SER A 1 191 ? -0.908 -6.859 -15.781 1.00 97.88 191 SER A C 1
ATOM 1520 O O . SER A 1 191 ? 0.261 -6.960 -16.153 1.00 97.88 191 SER A O 1
ATOM 1522 N N . THR A 1 192 ? -1.665 -5.814 -16.095 1.00 98.25 192 THR A N 1
ATOM 1523 C CA . THR A 1 192 ? -1.139 -4.631 -16.788 1.00 98.25 192 THR A CA 1
ATOM 1524 C C . THR A 1 192 ? -0.382 -3.721 -15.822 1.00 98.25 192 THR A C 1
ATOM 1526 O O . THR A 1 192 ? -0.608 -3.767 -14.610 1.00 98.25 192 THR A O 1
ATOM 1529 N N . GLY A 1 193 ? 0.462 -2.831 -16.350 1.00 97.38 193 GLY A N 1
ATOM 1530 C CA . GLY A 1 193 ? 1.107 -1.788 -15.546 1.00 97.38 193 GLY A CA 1
ATOM 1531 C C . GLY A 1 193 ? 0.112 -0.933 -14.752 1.00 97.38 193 GLY A C 1
ATOM 1532 O O . GLY A 1 193 ? 0.340 -0.651 -13.579 1.00 97.38 193 GLY A O 1
ATOM 1533 N N . ALA A 1 194 ? -1.044 -0.613 -15.344 1.00 97.25 194 ALA A N 1
ATOM 1534 C CA . ALA A 1 194 ? -2.116 0.121 -14.670 1.00 97.25 194 ALA A CA 1
ATOM 1535 C C . ALA A 1 194 ? -2.695 -0.643 -13.471 1.00 97.25 194 ALA A C 1
ATOM 1537 O O . ALA A 1 194 ? -2.910 -0.052 -12.417 1.00 97.25 194 ALA A O 1
ATOM 1538 N N . GLN A 1 195 ? -2.913 -1.954 -13.610 1.00 97.62 195 GLN A N 1
ATOM 1539 C CA . GLN A 1 195 ? -3.387 -2.790 -12.504 1.00 97.62 195 GLN A CA 1
ATOM 1540 C C . GLN A 1 195 ? -2.352 -2.885 -11.376 1.00 97.62 195 GLN A C 1
ATOM 1542 O O . GLN A 1 195 ? -2.738 -2.898 -10.212 1.00 97.62 195 GLN A O 1
ATOM 1547 N N . MET A 1 196 ? -1.054 -2.926 -11.704 1.00 97.81 196 MET A N 1
ATOM 1548 C CA . MET A 1 196 ? 0.017 -2.953 -10.697 1.00 97.81 196 MET A CA 1
ATOM 1549 C C . MET A 1 196 ? 0.107 -1.634 -9.945 1.00 97.81 196 MET A C 1
ATOM 1551 O O . MET A 1 196 ? 0.052 -1.627 -8.718 1.00 97.81 196 MET A O 1
ATOM 1555 N N . ALA A 1 197 ? 0.170 -0.521 -10.670 1.00 96.38 197 ALA A N 1
ATOM 1556 C CA . ALA A 1 197 ? 0.226 0.804 -10.075 1.00 96.38 197 ALA A CA 1
ATOM 1557 C C . ALA A 1 197 ? -0.995 1.090 -9.185 1.00 96.38 197 ALA A C 1
ATOM 1559 O O . ALA A 1 197 ? -0.840 1.546 -8.055 1.00 96.38 197 ALA A O 1
ATOM 1560 N N . ALA A 1 198 ? -2.203 0.761 -9.659 1.00 95.94 198 ALA A N 1
ATOM 1561 C CA . ALA A 1 198 ? -3.439 0.992 -8.912 1.00 95.94 198 ALA A CA 1
ATOM 1562 C C . ALA A 1 198 ? -3.546 0.153 -7.631 1.00 95.94 198 ALA A C 1
ATOM 1564 O O . ALA A 1 198 ? -4.248 0.556 -6.708 1.00 95.94 198 ALA A O 1
ATOM 1565 N N . ASN A 1 199 ? -2.867 -0.997 -7.566 1.00 96.44 199 ASN A N 1
ATOM 1566 C CA . ASN A 1 199 ? -2.950 -1.908 -6.429 1.00 96.44 199 ASN A CA 1
ATOM 1567 C C . ASN A 1 199 ? -1.672 -1.959 -5.581 1.00 96.44 199 ASN A C 1
ATOM 1569 O O . ASN A 1 199 ? -1.365 -2.986 -4.978 1.00 96.44 199 ASN A O 1
ATOM 1573 N N . MET A 1 200 ? -0.888 -0.877 -5.567 1.00 95.75 200 MET A N 1
ATOM 1574 C CA . MET A 1 200 ? 0.365 -0.797 -4.803 1.00 95.75 200 MET A CA 1
ATOM 1575 C C . MET A 1 200 ? 1.303 -1.983 -5.080 1.00 95.75 200 MET A C 1
ATOM 1577 O O . MET A 1 200 ? 1.915 -2.535 -4.167 1.00 95.75 200 MET A O 1
ATOM 1581 N N . TRP A 1 201 ? 1.375 -2.404 -6.346 1.00 96.75 201 TRP A N 1
ATOM 1582 C CA . TRP A 1 201 ? 2.183 -3.526 -6.828 1.00 96.75 201 TRP A CA 1
ATOM 1583 C C . TRP A 1 201 ? 1.876 -4.887 -6.186 1.00 96.75 201 TRP A C 1
ATOM 1585 O O . TRP A 1 201 ? 2.657 -5.822 -6.334 1.00 96.75 201 TRP A O 1
ATOM 1595 N N . HIS A 1 202 ? 0.723 -5.032 -5.530 1.00 96.75 202 HIS A N 1
ATOM 1596 C CA . HIS A 1 202 ? 0.223 -6.329 -5.093 1.00 96.75 202 HIS A CA 1
ATOM 1597 C C . HIS A 1 202 ? -0.550 -7.008 -6.220 1.00 96.75 202 HIS A C 1
ATOM 1599 O O . HIS A 1 202 ? -1.293 -6.362 -6.967 1.00 96.75 202 HIS A O 1
ATOM 1605 N N . CYS A 1 203 ? -0.424 -8.332 -6.330 1.00 96.31 203 CYS A N 1
ATOM 1606 C CA . CYS A 1 203 ? -1.162 -9.103 -7.323 1.00 96.31 203 CYS A CA 1
ATOM 1607 C C . CYS A 1 203 ? -2.686 -8.944 -7.120 1.00 96.31 203 CYS A C 1
ATOM 1609 O O . CYS A 1 203 ? -3.195 -9.400 -6.101 1.00 96.31 203 CYS A O 1
ATOM 1611 N N . PRO A 1 204 ? -3.455 -8.446 -8.107 1.00 94.44 204 PRO A N 1
ATOM 1612 C CA . PRO A 1 204 ? -4.899 -8.236 -7.979 1.00 94.44 204 PRO A CA 1
ATOM 1613 C C . PRO A 1 204 ? -5.713 -9.523 -7.798 1.00 94.44 204 PRO A C 1
ATOM 1615 O O . PRO A 1 204 ? -6.910 -9.464 -7.542 1.00 94.44 204 PRO A O 1
ATOM 1618 N N . LYS A 1 205 ? -5.094 -10.693 -8.008 1.00 94.56 205 LYS A N 1
ATOM 1619 C CA . LYS A 1 205 ? -5.754 -11.999 -7.902 1.00 94.56 205 LYS A CA 1
ATOM 1620 C C . LYS A 1 205 ? -5.515 -12.684 -6.558 1.00 94.56 205 LYS A C 1
ATOM 1622 O O . LYS A 1 205 ? -6.403 -13.381 -6.083 1.00 94.56 205 LYS A O 1
ATOM 1627 N N . CYS A 1 206 ? -4.313 -12.566 -5.995 1.00 94.06 206 CYS A N 1
ATOM 1628 C CA . CYS A 1 206 ? -3.918 -13.326 -4.804 1.00 94.06 206 CYS A CA 1
ATOM 1629 C C . CYS A 1 206 ? -3.189 -12.493 -3.744 1.00 94.06 206 CYS A C 1
ATOM 1631 O O . CYS A 1 206 ? -2.627 -13.077 -2.827 1.00 94.06 206 CYS A O 1
ATOM 1633 N N . ASN A 1 207 ? -3.134 -11.168 -3.906 1.00 93.06 207 ASN A N 1
ATOM 1634 C CA . ASN A 1 207 ? -2.455 -10.220 -3.018 1.00 93.06 207 ASN A CA 1
ATOM 1635 C C . ASN A 1 207 ? -0.966 -10.512 -2.769 1.00 93.06 207 ASN A C 1
ATOM 1637 O O . ASN A 1 207 ? -0.387 -9.999 -1.820 1.00 93.06 207 ASN A O 1
ATOM 1641 N N . ALA A 1 208 ? -0.313 -11.296 -3.636 1.00 93.75 208 ALA A N 1
ATOM 1642 C CA . ALA A 1 208 ? 1.133 -11.475 -3.560 1.00 93.75 208 ALA A CA 1
ATOM 1643 C C . ALA A 1 208 ? 1.834 -10.114 -3.594 1.00 93.75 208 ALA A C 1
ATOM 1645 O O . ALA A 1 208 ? 1.484 -9.261 -4.414 1.00 93.75 208 ALA A O 1
ATOM 1646 N N . THR A 1 209 ? 2.800 -9.939 -2.700 1.00 92.19 209 THR A N 1
ATOM 1647 C CA . THR A 1 209 ? 3.482 -8.662 -2.487 1.00 92.19 209 THR A CA 1
ATOM 1648 C C . THR A 1 209 ? 4.377 -8.293 -3.679 1.00 92.19 209 THR A C 1
ATOM 1650 O O . THR A 1 209 ? 4.727 -9.167 -4.482 1.00 92.19 209 THR A O 1
ATOM 1653 N N . PRO A 1 210 ? 4.815 -7.024 -3.793 1.00 94.00 210 PRO A N 1
ATOM 1654 C CA . PRO A 1 210 ? 5.621 -6.562 -4.922 1.00 94.00 210 PRO A CA 1
ATOM 1655 C C . PRO A 1 210 ? 6.911 -7.353 -5.156 1.00 94.00 210 PRO A C 1
ATOM 1657 O O . PRO A 1 210 ? 7.416 -7.372 -6.270 1.00 94.00 210 PRO A O 1
ATOM 1660 N N . ILE A 1 211 ? 7.467 -8.020 -4.139 1.00 93.00 211 ILE A N 1
ATOM 1661 C CA . ILE A 1 211 ? 8.694 -8.816 -4.297 1.00 93.00 211 ILE A CA 1
ATOM 1662 C C . ILE A 1 211 ? 8.510 -10.013 -5.247 1.00 93.00 211 ILE A C 1
ATOM 1664 O O . ILE A 1 211 ? 9.486 -10.495 -5.817 1.00 93.00 211 ILE A O 1
ATOM 1668 N N . ASP A 1 212 ? 7.264 -10.455 -5.442 1.00 95.12 212 ASP A N 1
ATOM 1669 C CA . ASP A 1 212 ? 6.899 -11.642 -6.218 1.00 95.12 212 ASP A CA 1
ATOM 1670 C C . ASP A 1 212 ? 6.279 -11.307 -7.587 1.00 95.12 212 ASP A C 1
ATOM 1672 O O . ASP A 1 212 ? 5.665 -12.166 -8.237 1.00 95.12 212 ASP A O 1
ATOM 1676 N N . ILE A 1 213 ? 6.412 -10.051 -8.020 1.00 97.06 213 ILE A N 1
ATOM 1677 C CA . ILE A 1 213 ? 5.897 -9.543 -9.289 1.00 97.06 213 ILE A CA 1
ATOM 1678 C C . ILE A 1 213 ? 7.058 -9.298 -10.254 1.00 97.06 213 ILE A C 1
ATOM 1680 O O . ILE A 1 213 ? 8.000 -8.566 -9.966 1.00 97.06 213 ILE A O 1
ATOM 1684 N N . PHE A 1 214 ? 6.991 -9.894 -11.443 1.00 95.94 214 PHE A N 1
ATOM 1685 C CA . PHE A 1 214 ? 8.102 -9.871 -12.396 1.00 95.94 214 PHE A CA 1
ATOM 1686 C C . PHE A 1 214 ? 7.650 -9.509 -13.805 1.00 95.94 214 PHE A C 1
ATOM 1688 O O . PHE A 1 214 ? 6.540 -9.829 -14.216 1.00 95.94 214 PHE A O 1
ATOM 1695 N N . ALA A 1 215 ? 8.536 -8.887 -14.583 1.00 95.56 215 ALA A N 1
ATOM 1696 C CA . ALA A 1 215 ? 8.268 -8.544 -15.983 1.00 95.56 215 ALA A CA 1
ATOM 1697 C C . ALA A 1 215 ? 8.221 -9.775 -16.914 1.00 95.56 215 ALA A C 1
ATOM 1699 O O . ALA A 1 215 ? 7.745 -9.684 -18.041 1.00 95.56 215 ALA A O 1
ATOM 1700 N N . ALA A 1 216 ? 8.711 -10.931 -16.455 1.00 92.00 216 ALA A N 1
ATOM 1701 C CA . ALA A 1 216 ? 8.684 -12.191 -17.190 1.00 92.00 216 ALA A CA 1
ATOM 1702 C C . ALA A 1 216 ? 8.464 -13.376 -16.239 1.00 92.00 216 ALA A C 1
ATOM 1704 O O . ALA A 1 216 ? 8.970 -13.381 -15.117 1.00 92.00 216 ALA A O 1
ATOM 1705 N N . SER A 1 217 ? 7.768 -14.412 -16.710 1.00 90.62 217 SER A N 1
ATOM 1706 C CA . SER A 1 217 ? 7.486 -15.636 -15.948 1.00 90.62 217 SER A CA 1
ATOM 1707 C C . SER A 1 217 ? 8.624 -16.664 -16.040 1.00 90.62 217 SER A C 1
ATOM 1709 O O . S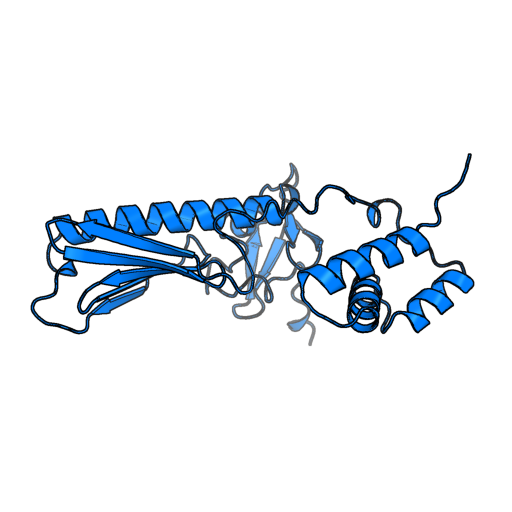ER A 1 217 ? 8.428 -17.777 -16.535 1.00 90.62 217 SER A O 1
ATOM 1711 N N . PHE A 1 218 ? 9.835 -16.294 -15.616 1.00 87.69 218 PHE A N 1
ATOM 1712 C CA . PHE A 1 218 ? 11.039 -17.128 -15.773 1.00 87.69 218 PHE A CA 1
ATOM 1713 C C . PHE A 1 218 ? 10.943 -18.494 -15.068 1.00 87.69 218 PHE A C 1
ATOM 1715 O O . PHE A 1 218 ? 11.551 -19.456 -15.526 1.00 87.69 218 PHE A O 1
ATOM 1722 N N . TRP A 1 219 ? 10.136 -18.611 -14.008 1.00 88.94 219 TRP A N 1
ATOM 1723 C CA . TRP A 1 219 ? 9.878 -19.868 -13.286 1.00 88.94 219 TRP A CA 1
ATOM 1724 C C . TRP A 1 219 ? 9.129 -20.921 -14.113 1.00 88.94 219 TRP A C 1
ATOM 1726 O O . TRP A 1 219 ? 9.097 -22.086 -13.729 1.00 88.94 219 TRP A O 1
ATOM 1736 N N . LYS A 1 220 ? 8.522 -20.531 -15.240 1.00 81.38 220 LYS A N 1
ATOM 1737 C CA . LYS A 1 220 ? 7.827 -21.452 -16.151 1.00 81.38 220 LYS A CA 1
ATOM 1738 C C . LYS A 1 220 ? 8.716 -22.032 -17.243 1.00 81.38 220 LYS A C 1
ATOM 1740 O O . LYS A 1 220 ? 8.268 -22.917 -17.964 1.00 81.38 220 LYS A O 1
ATOM 1745 N N . ALA A 1 221 ? 9.929 -21.514 -17.413 1.00 65.19 221 ALA A N 1
ATOM 1746 C CA . ALA A 1 221 ? 10.886 -22.078 -18.351 1.00 65.19 221 ALA A CA 1
ATOM 1747 C C . ALA A 1 221 ? 11.531 -23.313 -17.701 1.00 65.19 221 ALA A C 1
ATOM 1749 O O . ALA A 1 221 ? 12.587 -23.218 -17.079 1.00 65.19 221 ALA A O 1
ATOM 1750 N N . GLY A 1 222 ? 10.837 -24.447 -17.803 1.00 51.09 222 GLY A N 1
ATOM 1751 C CA . GLY A 1 222 ? 11.274 -25.777 -17.382 1.00 51.09 222 GLY A CA 1
ATOM 1752 C C . GLY A 1 222 ? 10.930 -26.808 -18.441 1.00 51.09 222 GLY A C 1
ATOM 1753 O O . GLY A 1 222 ? 9.825 -26.696 -19.018 1.00 51.09 222 GLY A O 1
#

Sequence (222 aa):
MTIQNELDEFRIFAKRLSRKHQIRHHDALDIIARQKGHPHWKALMKAWDQGWRPEPWDVVDINESSIIESPIRGFDKVKTTEGEIAGEPYTLSVYFDEVLISGSGWGIHLGHAPSEPAEIETYTKPNPLDDKAFFSQVMKIAMEAADGVREAIAKDWGPASMQPDKDGCVKHPLFGGVSAEWFCMHCDARSTGAQMAANMWHCPKCNATPIDIFAASFWKAG